Protein AF-T2S954-F1 (afdb_monomer)

Secondary structure (DSSP, 8-state):
-HHHHHHGGG-HHHHHHHHHHHHHHHHHHHT-STT-HHHHHHHHHHHHHHHHHHHHGGGB--EE--S-TTSTT-SEEEESPPP-TTS--EEEE---SS--STTSPEEHHHHHHHHHHHHHHHIIIIITS-PPPPTT----EEEEEE-EEETT--EEEEEE-SHHHHHHHHHHHHHHHHHH-PBBGGGGB-SSTTSBSSTT---TTSBHHHHTHHHHHHHHHHHHHHHHHHHHHHHHHHT---S-S--SSPPP-TTTS-TTHHHHHHHHTT--

InterPro domains:
  IPR040838 SabA, N-terminal extracellular adhesion domain [PF18304] (5-148)

Organism: NCBI:txid1352357

Structure (mmCIF, N/CA/C/O backbone):
data_AF-T2S954-F1
#
_entry.id   AF-T2S954-F1
#
loop_
_atom_site.group_PDB
_atom_site.id
_atom_site.type_symbol
_atom_site.label_atom_id
_atom_site.label_alt_id
_atom_site.label_comp_id
_atom_site.label_asym_id
_atom_site.label_entity_id
_atom_site.label_seq_id
_atom_site.pdbx_PDB_ins_code
_atom_site.Cartn_x
_atom_site.Cartn_y
_atom_site.Cartn_z
_atom_site.occupancy
_atom_site.B_iso_or_equiv
_atom_site.auth_seq_id
_atom_site.auth_comp_id
_atom_site.auth_asym_id
_atom_site.auth_atom_id
_atom_site.pdbx_PDB_model_num
ATOM 1 N N . MET A 1 1 ? -35.589 23.119 21.998 1.00 42.56 1 MET A N 1
ATOM 2 C CA . MET A 1 1 ? -34.369 22.373 21.612 1.00 42.56 1 MET A CA 1
ATOM 3 C C . MET A 1 1 ? -33.363 22.250 22.758 1.00 42.56 1 MET A C 1
ATOM 5 O O . MET A 1 1 ? -32.891 21.150 22.983 1.00 42.56 1 MET A O 1
ATOM 9 N N . VAL A 1 2 ? -33.068 23.310 23.526 1.00 39.50 2 VAL A N 1
ATOM 10 C CA . VAL A 1 2 ? -32.132 23.229 24.677 1.00 39.50 2 VAL A CA 1
ATOM 11 C C . VAL A 1 2 ? -32.749 22.541 25.910 1.00 39.50 2 VAL A C 1
ATOM 13 O O . VAL A 1 2 ? -32.075 21.794 26.607 1.00 39.50 2 VAL A O 1
ATOM 16 N N . THR A 1 3 ? -34.054 22.699 26.142 1.00 39.09 3 THR A N 1
ATOM 17 C CA . THR A 1 3 ? -34.772 22.088 27.278 1.00 39.09 3 THR A CA 1
ATOM 18 C C . THR A 1 3 ? -34.891 20.561 27.199 1.00 39.09 3 THR A C 1
ATOM 20 O O . THR A 1 3 ? -34.823 19.901 28.229 1.00 39.09 3 THR A O 1
ATOM 23 N N . SER A 1 4 ? -34.977 19.972 25.999 1.00 43.47 4 SER A N 1
ATOM 24 C CA . SER A 1 4 ? -34.947 18.509 25.815 1.00 43.47 4 SER A CA 1
ATOM 25 C C . SER A 1 4 ? -33.559 17.905 26.077 1.00 43.47 4 SER A C 1
ATOM 27 O O . SER A 1 4 ? -33.448 16.751 26.478 1.00 43.47 4 SER A O 1
ATOM 29 N N . LEU A 1 5 ? -32.488 18.689 25.909 1.00 48.75 5 LEU A N 1
ATOM 30 C CA . LEU A 1 5 ? -31.114 18.286 26.234 1.00 48.75 5 LEU A CA 1
ATOM 31 C C . LEU A 1 5 ? -30.778 18.435 27.728 1.00 48.75 5 LEU A C 1
ATOM 33 O O . LEU A 1 5 ? -29.749 17.924 28.146 1.00 48.75 5 LEU A O 1
ATOM 37 N N . GLN A 1 6 ? -31.616 19.096 28.537 1.00 46.66 6 GLN A N 1
ATOM 38 C CA . GLN A 1 6 ? -31.420 19.229 29.992 1.00 46.66 6 GLN A CA 1
ATOM 39 C C . GLN A 1 6 ? -32.103 18.126 30.810 1.00 46.66 6 GLN A C 1
ATOM 41 O O . GLN A 1 6 ? -31.651 17.825 31.910 1.00 46.66 6 GLN A O 1
ATOM 46 N N . THR A 1 7 ? -33.162 17.499 30.292 1.00 47.50 7 THR A N 1
ATOM 47 C CA . THR A 1 7 ? -33.863 16.397 30.977 1.00 47.50 7 THR A CA 1
ATOM 48 C C . THR A 1 7 ? -33.194 15.039 30.754 1.00 47.50 7 THR A C 1
ATOM 50 O O . THR A 1 7 ? -33.199 14.191 31.637 1.00 47.50 7 THR A O 1
ATOM 53 N N . THR A 1 8 ? -32.570 14.845 29.590 1.00 54.75 8 THR A N 1
ATOM 54 C CA . THR A 1 8 ? -31.901 13.593 29.180 1.00 54.75 8 THR A CA 1
ATOM 55 C C . THR A 1 8 ? -30.634 13.244 29.992 1.00 54.75 8 THR A C 1
ATOM 57 O O . THR A 1 8 ? -30.443 12.073 30.306 1.00 54.75 8 THR A O 1
ATOM 60 N N . PRO A 1 9 ? -29.782 14.206 30.407 1.00 59.28 9 PRO A N 1
ATOM 61 C CA . PRO A 1 9 ? -28.596 13.938 31.223 1.00 59.28 9 PRO A CA 1
ATOM 62 C C . PRO A 1 9 ? -28.898 13.526 32.664 1.00 59.28 9 PRO A C 1
ATOM 64 O O . PRO A 1 9 ? -27.961 13.189 33.370 1.00 59.28 9 PRO A O 1
ATOM 67 N N . ALA A 1 10 ? -30.153 13.590 33.125 1.00 67.62 10 ALA A N 1
ATOM 68 C CA . ALA A 1 10 ? -30.557 13.174 34.470 1.00 67.62 10 ALA A CA 1
ATOM 69 C C . ALA A 1 10 ? -31.317 11.833 34.486 1.00 67.62 10 ALA A C 1
ATOM 71 O O . ALA A 1 10 ? -31.617 11.327 35.565 1.00 67.62 10 ALA A O 1
ATOM 72 N N . ASP A 1 11 ? -31.621 11.259 33.314 1.00 81.69 11 ASP A N 1
ATOM 73 C CA . ASP A 1 11 ? -32.307 9.973 33.184 1.00 81.69 11 ASP A CA 1
ATOM 74 C C . ASP A 1 11 ? -31.290 8.836 32.951 1.00 81.69 11 ASP A C 1
ATOM 76 O O . ASP A 1 11 ? -30.779 8.677 31.835 1.00 81.69 11 ASP A O 1
ATOM 80 N N . PRO A 1 12 ? -30.996 8.002 33.967 1.00 82.00 12 PRO A N 1
ATOM 81 C CA . PRO A 1 12 ? -30.046 6.904 33.822 1.00 82.00 12 PRO A CA 1
ATOM 82 C C . PRO A 1 12 ? -30.479 5.871 32.770 1.00 82.00 12 PRO A C 1
ATOM 84 O O . PRO A 1 12 ? -29.613 5.226 32.176 1.00 82.00 12 PRO A O 1
ATOM 87 N N . VAL A 1 13 ? -31.780 5.724 32.481 1.00 84.06 13 VAL A N 1
ATOM 88 C CA . VAL A 1 13 ? -32.275 4.819 31.430 1.00 84.06 13 VAL A CA 1
ATOM 89 C C . VAL A 1 13 ? -31.872 5.342 30.054 1.00 84.06 13 VAL A C 1
ATOM 91 O O . VAL A 1 13 ? -31.287 4.599 29.263 1.00 84.06 13 VAL A O 1
ATOM 94 N N . ALA A 1 14 ? -32.104 6.627 29.779 1.00 84.62 14 ALA A N 1
ATOM 95 C CA . ALA A 1 14 ? -31.687 7.259 28.528 1.00 84.62 14 ALA A CA 1
ATOM 96 C C . ALA A 1 14 ? -30.163 7.193 28.323 1.00 84.62 14 ALA A C 1
ATOM 98 O O . ALA A 1 14 ? -29.693 6.906 27.214 1.00 84.62 14 ALA A O 1
ATOM 99 N N . ILE A 1 15 ? -29.376 7.392 29.387 1.00 85.19 15 ILE A N 1
ATOM 100 C CA . ILE A 1 15 ? -27.914 7.306 29.301 1.00 85.19 15 ILE A CA 1
ATOM 101 C C . ILE A 1 15 ? -27.464 5.856 29.043 1.00 85.19 15 ILE A C 1
ATOM 103 O O . ILE A 1 15 ? -26.636 5.626 28.158 1.00 85.19 15 ILE A O 1
ATOM 107 N N . ASN A 1 16 ? -28.031 4.864 29.741 1.00 86.31 16 ASN A N 1
ATOM 108 C CA . ASN A 1 16 ? -27.727 3.445 29.508 1.00 86.31 16 ASN A CA 1
ATOM 109 C C . ASN A 1 16 ? -28.099 3.003 28.077 1.00 86.31 16 ASN A C 1
ATOM 111 O O . ASN A 1 16 ? -27.319 2.296 27.432 1.00 86.31 16 ASN A O 1
ATOM 115 N N . ASN A 1 17 ? -29.239 3.458 27.547 1.00 86.31 17 ASN A N 1
ATOM 116 C CA . ASN A 1 17 ? -29.645 3.194 26.162 1.00 86.31 17 ASN A CA 1
ATOM 117 C C . ASN A 1 17 ? -28.645 3.789 25.163 1.00 86.31 17 ASN A C 1
ATOM 119 O O . ASN A 1 17 ? -28.214 3.113 24.231 1.00 86.31 17 ASN A O 1
ATOM 123 N N . THR A 1 18 ? -28.208 5.030 25.388 1.00 86.88 18 THR A N 1
ATOM 124 C CA . THR A 1 18 ? -27.222 5.691 24.520 1.00 86.88 18 THR A CA 1
ATOM 125 C C . THR A 1 18 ? -25.877 4.961 24.542 1.00 86.88 18 THR A C 1
ATOM 127 O O . THR A 1 18 ? -25.294 4.708 23.492 1.00 86.88 18 THR A O 1
ATOM 130 N N . ARG A 1 19 ? -25.402 4.543 25.721 1.00 87.44 19 ARG A N 1
ATOM 131 C CA . ARG A 1 19 ? -24.173 3.744 25.864 1.00 87.44 19 ARG A CA 1
ATOM 132 C C . ARG A 1 19 ? -24.271 2.384 25.173 1.00 87.44 19 ARG A C 1
ATOM 134 O O . ARG A 1 19 ? -23.308 1.950 24.547 1.00 87.44 19 ARG A O 1
ATOM 141 N N . THR A 1 20 ? -25.435 1.741 25.245 1.00 88.31 20 THR A N 1
ATOM 142 C CA . THR A 1 20 ? -25.712 0.482 24.534 1.00 88.31 20 THR A CA 1
ATOM 143 C C . THR A 1 20 ? -25.630 0.678 23.021 1.00 88.31 20 THR A C 1
ATOM 145 O O . THR A 1 20 ? -24.965 -0.102 22.342 1.00 88.31 20 THR A O 1
ATOM 148 N N . ASN A 1 21 ? -26.224 1.757 22.503 1.00 86.75 21 ASN A N 1
ATOM 149 C CA . ASN A 1 21 ? -26.149 2.099 21.082 1.00 86.75 21 ASN A CA 1
ATOM 150 C C . ASN A 1 21 ? -24.708 2.384 20.638 1.00 86.75 21 ASN A C 1
ATOM 152 O O . ASN A 1 21 ? -24.281 1.867 19.609 1.00 86.75 21 ASN A O 1
ATOM 156 N N . LEU A 1 22 ? -23.936 3.140 21.428 1.00 86.75 22 LEU A N 1
ATOM 157 C CA . LEU A 1 22 ? -22.523 3.414 21.135 1.00 86.75 22 LEU A CA 1
ATOM 158 C C . LEU A 1 22 ? -21.692 2.125 21.068 1.00 86.75 22 LEU A C 1
ATOM 160 O O . LEU A 1 22 ? -20.921 1.950 20.130 1.00 86.75 22 LEU A O 1
ATOM 164 N N . ASN A 1 23 ? -21.888 1.185 21.998 1.00 85.25 23 ASN A N 1
ATOM 165 C CA . ASN A 1 23 ? -21.205 -0.113 21.951 1.00 85.25 23 ASN A CA 1
ATOM 166 C C . ASN A 1 23 ? -21.594 -0.953 20.730 1.00 85.25 23 ASN A C 1
ATOM 168 O O . ASN A 1 23 ? -20.734 -1.597 20.132 1.00 85.25 23 ASN A O 1
ATOM 172 N N . ALA A 1 24 ? -22.879 -0.975 20.366 1.00 86.00 24 ALA A N 1
ATOM 173 C CA . ALA A 1 24 ? -23.342 -1.718 19.198 1.00 86.00 24 ALA A CA 1
ATOM 174 C C . ALA A 1 24 ? -22.727 -1.153 17.908 1.00 86.00 24 ALA A C 1
ATOM 176 O O . ALA A 1 24 ? -22.211 -1.909 17.084 1.00 86.00 24 ALA A O 1
ATOM 177 N N . SER A 1 25 ? -22.706 0.174 17.767 1.00 85.12 25 SER A N 1
ATOM 178 C CA . SER A 1 25 ? -22.065 0.849 16.637 1.00 85.12 25 SER A CA 1
ATOM 179 C C . SER A 1 25 ? -20.550 0.633 16.614 1.00 85.12 25 SER A C 1
ATOM 181 O O . SER A 1 25 ? -19.996 0.351 15.555 1.00 85.12 25 SER A O 1
ATOM 183 N N . ALA A 1 26 ? -19.884 0.692 17.772 1.00 86.44 26 ALA A N 1
ATOM 184 C CA . ALA A 1 26 ? -18.462 0.384 17.911 1.00 86.44 26 ALA A CA 1
ATOM 185 C C . ALA A 1 26 ? -18.136 -1.034 17.425 1.00 86.44 26 ALA A C 1
ATOM 187 O O . ALA A 1 26 ? -17.239 -1.212 16.606 1.00 86.44 26 ALA A O 1
ATOM 188 N N . LYS A 1 27 ? -18.908 -2.034 17.860 1.00 86.44 27 LYS A N 1
ATOM 189 C CA . LYS A 1 27 ? -18.752 -3.420 17.406 1.00 86.44 27 LYS A CA 1
ATOM 190 C C . LYS A 1 27 ? -18.931 -3.542 15.890 1.00 86.44 27 LYS A C 1
ATOM 192 O O . LYS A 1 27 ? -18.098 -4.148 15.226 1.00 86.44 27 LYS A O 1
ATOM 197 N N . ASN A 1 28 ? -19.972 -2.919 15.333 1.00 87.56 28 ASN A N 1
ATOM 198 C CA . ASN A 1 28 ? -20.218 -2.936 13.888 1.00 87.56 28 ASN A CA 1
ATOM 199 C C . ASN A 1 28 ? -19.090 -2.280 13.081 1.00 87.56 28 ASN A C 1
ATOM 201 O O . ASN A 1 28 ? -18.871 -2.655 11.936 1.00 87.56 28 ASN A O 1
ATOM 205 N N . LEU A 1 29 ? -18.375 -1.307 13.648 1.00 89.38 29 LEU A N 1
ATOM 206 C CA . LEU A 1 29 ? -17.218 -0.689 13.003 1.00 89.38 29 LEU A CA 1
ATOM 207 C C . LEU A 1 29 ? -15.947 -1.535 13.148 1.00 89.38 29 LEU A C 1
ATOM 209 O O . LEU A 1 29 ? -15.182 -1.657 12.192 1.00 89.38 29 LEU A O 1
ATOM 213 N N . LEU A 1 30 ? -15.705 -2.097 14.331 1.00 91.12 30 LEU A N 1
ATOM 214 C CA . LEU A 1 30 ? -14.409 -2.672 14.693 1.00 91.12 30 LEU A CA 1
ATOM 215 C C . LEU A 1 30 ? -14.299 -4.177 14.484 1.00 91.12 30 LEU A C 1
ATOM 217 O O . LEU A 1 30 ? -13.215 -4.653 14.151 1.00 91.12 30 LEU A O 1
ATOM 221 N N . ASP A 1 31 ? -15.396 -4.901 14.694 1.00 91.81 31 ASP A N 1
ATOM 222 C CA . ASP A 1 31 ? -15.426 -6.363 14.801 1.00 91.81 31 ASP A CA 1
ATOM 223 C C . ASP A 1 31 ? -16.163 -7.036 13.634 1.00 91.81 31 ASP A C 1
ATOM 225 O O . ASP A 1 31 ? -16.239 -8.262 13.572 1.00 91.81 31 ASP A O 1
ATOM 229 N N . GLU A 1 32 ? -16.686 -6.253 12.691 1.00 92.50 32 GLU A N 1
ATOM 230 C CA . GLU A 1 32 ? -17.344 -6.738 11.478 1.00 92.50 32 GLU A CA 1
ATOM 231 C C . GLU A 1 32 ? -16.484 -6.453 10.239 1.00 92.50 32 GLU A C 1
ATOM 233 O O . GLU A 1 32 ? -15.731 -5.480 10.188 1.00 92.50 32 GLU A O 1
ATOM 238 N N . LYS A 1 33 ? -16.619 -7.294 9.204 1.00 92.12 33 LYS A N 1
ATOM 239 C CA . LYS A 1 33 ? -15.967 -7.082 7.898 1.00 92.12 33 LYS A CA 1
ATOM 240 C C . LYS A 1 33 ? -16.931 -6.467 6.886 1.00 92.12 33 LYS A C 1
ATOM 242 O O . LYS A 1 33 ? -16.760 -5.332 6.451 1.00 92.12 33 LYS A O 1
ATOM 247 N N . THR A 1 34 ? -17.965 -7.220 6.512 1.00 90.81 34 THR A N 1
ATOM 248 C CA . THR A 1 34 ? -18.898 -6.864 5.429 1.00 90.81 34 THR A CA 1
ATOM 249 C C . THR A 1 34 ? -19.715 -5.618 5.753 1.00 90.81 34 THR A C 1
ATOM 251 O O . THR A 1 34 ? -19.875 -4.748 4.906 1.00 90.81 34 THR A O 1
ATOM 254 N N . ASN A 1 35 ? -20.195 -5.519 6.992 1.00 89.19 35 ASN A N 1
ATOM 255 C CA . ASN A 1 35 ? -21.089 -4.446 7.424 1.00 89.19 35 ASN A CA 1
ATOM 256 C C . ASN A 1 35 ? -20.355 -3.274 8.087 1.00 89.19 35 ASN A C 1
ATOM 258 O O . ASN A 1 35 ? -21.017 -2.342 8.533 1.00 89.19 35 ASN A O 1
ATOM 262 N N . SER A 1 36 ? -19.020 -3.315 8.165 1.00 92.50 36 SER A N 1
ATOM 263 C CA . SER A 1 36 ? -18.211 -2.217 8.697 1.00 92.50 36 SER A CA 1
ATOM 264 C C . SER A 1 36 ? -17.797 -1.275 7.564 1.00 92.50 36 SER A C 1
ATOM 266 O O . SER A 1 36 ? -16.952 -1.649 6.744 1.00 92.50 36 SER A O 1
ATOM 268 N N . PRO A 1 37 ? -18.308 -0.030 7.513 1.00 90.81 37 PRO A N 1
ATOM 269 C CA . PRO A 1 37 ? -17.847 0.955 6.538 1.00 90.81 37 PRO A CA 1
ATOM 270 C C . PRO A 1 37 ? -16.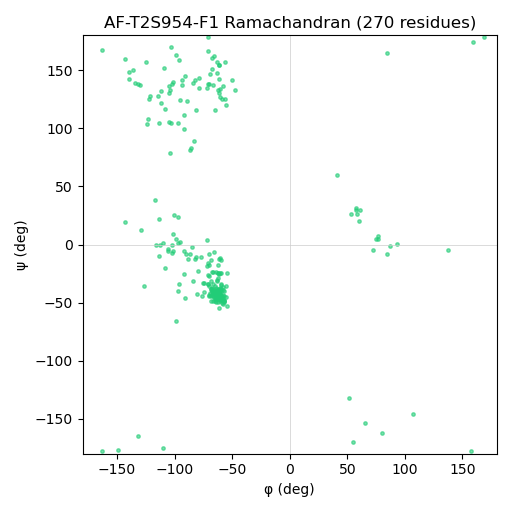348 1.246 6.666 1.00 90.81 37 PRO A C 1
ATOM 272 O O . PRO A 1 37 ? -15.670 1.434 5.659 1.00 90.81 37 PRO A O 1
ATOM 275 N N . ALA A 1 38 ? -15.812 1.227 7.892 1.00 91.88 38 ALA A N 1
ATOM 276 C CA . ALA A 1 38 ? -14.393 1.446 8.147 1.00 91.88 38 ALA A CA 1
ATOM 277 C C . ALA A 1 38 ? -13.535 0.309 7.568 1.00 91.88 38 ALA A C 1
ATOM 279 O O . ALA A 1 38 ? -12.543 0.570 6.888 1.00 91.88 38 ALA A O 1
ATOM 280 N N . TYR A 1 39 ? -13.946 -0.950 7.754 1.00 94.31 39 TYR A N 1
ATOM 281 C CA . TYR A 1 39 ? -13.258 -2.095 7.153 1.00 94.31 39 TYR A CA 1
ATOM 282 C C . TYR A 1 39 ? -13.298 -2.035 5.620 1.00 94.31 39 TYR A C 1
ATOM 284 O O . TYR A 1 39 ? -12.273 -2.232 4.965 1.00 94.31 39 TYR A O 1
ATOM 292 N N . GLN A 1 40 ? -14.457 -1.713 5.035 1.00 95.12 40 GLN A N 1
ATOM 293 C CA . GLN A 1 40 ? -14.597 -1.585 3.580 1.00 95.12 40 GLN A CA 1
ATOM 294 C C . GLN A 1 40 ? -13.744 -0.441 3.012 1.00 95.12 40 GLN A C 1
ATOM 296 O O . GLN A 1 40 ? -13.147 -0.601 1.949 1.00 95.12 40 GLN A O 1
ATOM 301 N N . ALA A 1 41 ? -13.617 0.682 3.727 1.00 95.62 41 ALA A N 1
ATOM 302 C CA . ALA A 1 41 ? -12.748 1.788 3.328 1.00 95.62 41 ALA A CA 1
ATOM 303 C C . ALA A 1 41 ? -11.265 1.379 3.298 1.00 95.62 41 ALA A C 1
ATOM 305 O O . ALA A 1 41 ? -10.568 1.674 2.325 1.00 95.62 41 ALA A O 1
ATOM 306 N N . VAL A 1 42 ? -10.798 0.640 4.315 1.00 97.25 42 VAL A N 1
ATOM 307 C CA . VAL A 1 42 ? -9.445 0.057 4.323 1.00 97.25 42 VAL A CA 1
ATOM 308 C C . VAL A 1 42 ? -9.264 -0.864 3.120 1.00 97.25 42 VAL A C 1
ATOM 310 O O . VAL A 1 42 ? -8.312 -0.703 2.360 1.00 97.25 42 VAL A O 1
ATOM 313 N N . LEU A 1 43 ? -10.197 -1.793 2.904 1.00 96.31 43 LEU A N 1
ATOM 314 C CA . LEU A 1 43 ? -10.122 -2.760 1.811 1.00 96.31 43 LEU A CA 1
ATOM 315 C C . LEU A 1 43 ? -10.038 -2.076 0.442 1.00 96.31 43 LEU A C 1
ATOM 317 O O . LEU A 1 43 ? -9.224 -2.455 -0.401 1.00 96.31 43 LEU A O 1
ATOM 321 N N . LEU A 1 44 ? -10.853 -1.041 0.238 1.00 97.06 44 LEU A N 1
ATOM 322 C CA . LEU A 1 44 ? -10.880 -0.259 -0.988 1.00 97.06 44 LEU A CA 1
ATOM 323 C C . LEU A 1 44 ? -9.555 0.485 -1.216 1.00 97.06 44 LEU A C 1
ATOM 325 O O . LEU A 1 44 ? -9.029 0.444 -2.326 1.00 97.06 44 LEU A O 1
ATOM 329 N N . ALA A 1 45 ? -8.986 1.114 -0.183 1.00 98.44 45 ALA A N 1
ATOM 330 C CA . ALA A 1 45 ? -7.699 1.804 -0.283 1.00 98.44 45 ALA A CA 1
ATOM 331 C C . ALA A 1 45 ? -6.550 0.840 -0.632 1.00 98.44 45 ALA A C 1
ATOM 333 O O . ALA A 1 45 ? -5.741 1.131 -1.516 1.00 98.44 45 ALA A O 1
ATOM 334 N N . LEU A 1 46 ? -6.507 -0.333 0.010 1.00 98.12 46 LEU A N 1
ATOM 335 C CA . LEU A 1 46 ? -5.499 -1.362 -0.263 1.00 98.12 46 LEU A CA 1
ATOM 336 C C . LEU A 1 46 ? -5.621 -1.917 -1.689 1.00 98.12 46 LEU A C 1
ATOM 338 O O . LEU A 1 46 ? -4.618 -2.010 -2.400 1.00 98.12 46 LEU A O 1
ATOM 342 N N . ASN A 1 47 ? -6.844 -2.244 -2.121 1.00 96.62 47 ASN A N 1
ATOM 343 C CA . ASN A 1 47 ? -7.113 -2.735 -3.473 1.00 96.62 47 ASN A CA 1
ATOM 344 C C . ASN A 1 47 ? -6.778 -1.692 -4.538 1.00 96.62 47 ASN A C 1
ATOM 346 O O . ASN A 1 47 ? -6.198 -2.040 -5.560 1.00 96.62 47 ASN A O 1
ATOM 350 N N . ALA A 1 48 ? -7.098 -0.418 -4.306 1.00 98.38 48 ALA A N 1
ATOM 351 C CA . ALA A 1 48 ? -6.794 0.642 -5.259 1.00 98.38 48 ALA A CA 1
ATOM 352 C C . ALA A 1 48 ? -5.279 0.851 -5.408 1.00 98.38 48 ALA A C 1
ATOM 354 O O . ALA A 1 48 ? -4.782 0.971 -6.527 1.00 98.38 48 ALA A O 1
ATOM 355 N N . ALA A 1 49 ? -4.526 0.821 -4.302 1.00 98.56 49 ALA A N 1
ATOM 356 C CA . ALA A 1 49 ? -3.075 0.969 -4.345 1.00 98.56 49 ALA A CA 1
ATOM 357 C C . ALA A 1 49 ? -2.376 -0.209 -5.045 1.00 98.56 49 ALA A C 1
ATOM 359 O O . ALA A 1 49 ? -1.552 -0.006 -5.940 1.00 98.56 49 ALA A O 1
ATOM 360 N N . ALA A 1 50 ? -2.728 -1.444 -4.671 1.00 97.12 50 ALA A N 1
ATOM 361 C CA . ALA A 1 50 ? -2.191 -2.641 -5.312 1.00 97.12 50 ALA A CA 1
ATOM 362 C C . ALA A 1 50 ? -2.634 -2.749 -6.781 1.00 97.12 50 ALA A C 1
ATOM 364 O O . ALA A 1 50 ? -1.823 -3.087 -7.642 1.00 97.12 50 ALA A O 1
ATOM 365 N N . GLY A 1 51 ? -3.894 -2.419 -7.064 1.00 97.50 51 GLY A N 1
ATOM 366 C CA . GLY A 1 51 ? -4.483 -2.444 -8.398 1.00 97.50 51 GLY A CA 1
ATOM 367 C C . GLY A 1 51 ? -3.831 -1.443 -9.345 1.00 97.50 51 GLY A C 1
ATOM 368 O O . GLY A 1 51 ? -3.510 -1.810 -10.472 1.00 97.50 51 GLY A O 1
ATOM 369 N N . LEU A 1 52 ? -3.543 -0.216 -8.888 1.00 98.44 52 LEU A N 1
ATOM 370 C CA . LEU A 1 52 ? -2.803 0.745 -9.708 1.00 98.44 52 LEU A CA 1
ATOM 371 C C . LEU A 1 52 ? -1.447 0.162 -10.111 1.00 98.44 52 LEU A C 1
ATOM 373 O O . LEU A 1 52 ? -1.147 0.123 -11.300 1.00 98.44 52 LEU A O 1
ATOM 377 N N . TRP A 1 53 ? -0.666 -0.352 -9.152 1.00 98.25 53 TRP A N 1
ATOM 378 C CA . TRP A 1 53 ? 0.631 -0.972 -9.440 1.00 98.25 53 TRP A CA 1
ATOM 379 C C . TRP A 1 53 ? 0.517 -2.138 -10.431 1.00 98.25 53 TRP A C 1
ATOM 381 O O . TRP A 1 53 ? 1.292 -2.220 -11.384 1.00 98.25 53 TRP A O 1
ATOM 391 N N . GLN A 1 54 ? -0.477 -3.011 -10.258 1.00 96.69 54 GLN A N 1
ATOM 392 C CA . GLN A 1 54 ? -0.723 -4.127 -11.173 1.00 96.69 54 GLN A CA 1
ATOM 393 C C . GLN A 1 54 ? -1.017 -3.662 -12.602 1.00 96.69 54 GLN A C 1
ATOM 395 O O . GLN A 1 54 ? -0.463 -4.207 -13.551 1.00 96.69 54 GLN A O 1
ATOM 400 N N . VAL A 1 55 ? -1.849 -2.631 -12.756 1.00 96.06 55 VAL A N 1
ATOM 401 C CA . VAL A 1 55 ? -2.303 -2.141 -14.063 1.00 96.06 55 VAL A CA 1
ATOM 402 C C . VAL A 1 55 ? -1.193 -1.439 -14.847 1.00 96.06 55 VAL A C 1
ATOM 404 O O . VAL A 1 55 ? -1.180 -1.522 -16.076 1.00 96.06 55 VAL A O 1
ATOM 407 N N . MET A 1 56 ? -0.273 -0.740 -14.174 1.00 95.12 56 MET A N 1
ATOM 408 C CA . MET A 1 56 ? 0.704 0.123 -14.853 1.00 95.12 56 MET A CA 1
ATOM 409 C C . MET A 1 56 ? 2.148 -0.386 -14.852 1.00 95.12 56 MET A C 1
ATOM 411 O O . MET A 1 56 ? 2.931 0.045 -15.700 1.00 95.12 56 MET A O 1
ATOM 415 N N . SER A 1 57 ? 2.519 -1.292 -13.940 1.00 96.62 57 SER A N 1
ATOM 416 C CA . SER A 1 57 ? 3.927 -1.678 -13.734 1.00 96.62 57 SER A CA 1
ATOM 417 C C . SER A 1 57 ? 4.584 -2.278 -14.976 1.00 96.62 57 SER A C 1
ATOM 419 O O . SER A 1 57 ? 5.737 -1.956 -15.259 1.00 96.62 57 SER A O 1
ATOM 421 N N . TYR A 1 58 ? 3.851 -3.071 -15.764 1.00 95.06 58 TYR A N 1
ATOM 422 C CA . TYR A 1 58 ? 4.357 -3.659 -17.012 1.00 95.06 58 TYR A CA 1
ATOM 423 C C . TYR A 1 58 ? 4.746 -2.603 -18.065 1.00 95.06 58 TYR A C 1
ATOM 425 O O . TYR A 1 58 ? 5.556 -2.868 -18.953 1.00 95.06 58 TYR A O 1
ATOM 433 N N . ALA A 1 59 ? 4.152 -1.408 -17.987 1.00 95.81 59 ALA A N 1
ATOM 434 C CA . ALA A 1 59 ? 4.356 -0.332 -18.946 1.00 95.81 59 ALA A CA 1
ATOM 435 C C . ALA A 1 59 ? 5.485 0.626 -18.541 1.00 95.81 59 ALA A C 1
ATOM 437 O O . ALA A 1 59 ? 5.833 1.512 -19.323 1.00 95.81 59 ALA A O 1
ATOM 438 N N . ILE A 1 60 ? 6.072 0.471 -17.351 1.00 96.75 60 ILE A N 1
ATOM 439 C CA . ILE A 1 60 ? 7.256 1.236 -16.952 1.00 96.75 60 ILE A CA 1
ATOM 440 C C . ILE A 1 60 ? 8.408 0.899 -17.908 1.00 96.75 60 ILE A C 1
ATOM 442 O O . ILE A 1 60 ? 8.674 -0.264 -18.201 1.00 96.75 60 ILE A O 1
ATOM 446 N N . SER A 1 61 ? 9.097 1.933 -18.393 1.00 91.81 61 SER A N 1
ATOM 447 C CA . SER A 1 61 ? 10.149 1.838 -19.422 1.00 91.81 61 SER A CA 1
ATOM 448 C C . SER A 1 61 ? 11.293 0.870 -19.120 1.00 91.81 61 SER A C 1
ATOM 450 O O . SER A 1 61 ? 11.948 0.357 -20.025 1.00 91.81 61 SER A O 1
ATOM 452 N N . GLY A 1 62 ? 11.528 0.603 -17.844 1.00 94.88 62 GLY A N 1
ATOM 453 C CA . GLY A 1 62 ? 12.480 -0.378 -17.363 1.00 94.88 62 GLY A CA 1
ATOM 454 C C . GLY A 1 62 ? 12.866 -0.083 -15.925 1.00 94.88 62 GLY A C 1
ATOM 455 O O . GLY A 1 62 ? 12.491 0.950 -15.364 1.00 94.88 62 GLY A O 1
ATOM 456 N N . CYS A 1 63 ? 13.646 -0.985 -15.342 1.00 97.75 63 CYS A N 1
ATOM 457 C CA . CYS A 1 63 ? 14.242 -0.794 -14.030 1.00 97.75 63 CYS A CA 1
ATOM 458 C C . CYS A 1 63 ? 15.708 -1.228 -14.020 1.00 97.75 63 CYS A C 1
ATOM 460 O O . CYS A 1 63 ? 16.123 -2.111 -14.781 1.00 97.75 63 CYS A O 1
ATOM 462 N N . GLY A 1 64 ? 16.518 -0.601 -13.173 1.00 97.56 64 GLY A N 1
ATOM 463 C CA . GLY A 1 64 ? 17.926 -0.959 -13.076 1.00 97.56 64 GLY A CA 1
ATOM 464 C C . GLY A 1 64 ? 18.780 0.014 -12.274 1.00 97.56 64 GLY A C 1
ATOM 465 O O . GLY A 1 64 ? 18.291 1.036 -11.786 1.00 97.56 64 GLY A O 1
ATOM 466 N N . PRO A 1 65 ? 20.077 -0.307 -12.137 1.00 97.31 65 PRO A N 1
ATOM 467 C CA . PRO A 1 65 ? 21.003 0.514 -11.375 1.00 97.31 65 PRO A CA 1
ATOM 468 C C . PRO A 1 65 ? 21.569 1.719 -12.145 1.00 97.31 65 PRO A C 1
ATOM 470 O O . PRO A 1 65 ? 22.183 2.585 -11.524 1.00 97.31 65 PRO A O 1
ATOM 473 N N . GLY A 1 66 ? 21.393 1.788 -13.469 1.00 96.50 66 GLY A N 1
ATOM 474 C CA . GLY A 1 66 ? 22.107 2.739 -14.326 1.00 96.50 66 GLY A CA 1
ATOM 475 C C . GLY A 1 66 ? 23.526 2.275 -14.659 1.00 96.50 66 GLY A C 1
ATOM 476 O O . GLY A 1 66 ? 23.855 1.093 -14.515 1.00 96.50 66 GLY A O 1
ATOM 477 N N . ASN A 1 67 ? 24.388 3.190 -15.110 1.00 96.19 67 ASN A N 1
ATOM 478 C CA . ASN A 1 67 ? 25.713 2.835 -15.634 1.00 96.19 67 ASN A CA 1
ATOM 479 C C . ASN A 1 67 ? 26.622 2.194 -14.568 1.00 96.19 67 ASN A C 1
ATOM 481 O O . ASN A 1 67 ? 27.542 1.441 -14.896 1.00 96.19 67 ASN A O 1
ATOM 485 N N . ASN A 1 68 ? 26.367 2.463 -13.282 1.00 93.94 68 ASN A N 1
ATOM 486 C CA . ASN A 1 68 ? 27.091 1.856 -12.171 1.00 93.94 68 ASN A CA 1
ATOM 487 C C . ASN A 1 68 ? 26.269 0.744 -11.499 1.00 93.94 68 ASN A C 1
ATOM 489 O O . ASN A 1 68 ? 25.391 1.013 -10.683 1.00 93.94 68 ASN A O 1
ATOM 493 N N . LYS A 1 69 ? 26.640 -0.514 -11.771 1.00 91.75 69 LYS A N 1
ATOM 494 C CA . LYS A 1 69 ? 25.990 -1.728 -11.238 1.00 91.75 69 LYS A CA 1
ATOM 495 C C . LYS A 1 69 ? 25.984 -1.864 -9.707 1.00 91.75 69 LYS A C 1
ATOM 497 O O . LYS A 1 69 ? 25.281 -2.736 -9.208 1.00 91.75 69 LYS A O 1
ATOM 502 N N . ASP A 1 70 ? 26.771 -1.067 -8.986 1.00 90.50 70 ASP A N 1
ATOM 503 C CA . ASP A 1 70 ? 26.874 -1.121 -7.522 1.00 90.50 70 ASP A CA 1
ATOM 504 C C . ASP A 1 70 ? 26.086 0.018 -6.839 1.00 90.50 70 ASP A C 1
ATOM 506 O O . ASP A 1 70 ? 26.044 0.101 -5.613 1.00 90.50 70 ASP A O 1
ATOM 510 N N . LYS A 1 71 ? 25.428 0.892 -7.616 1.00 94.06 71 LYS A N 1
ATOM 511 C CA . LYS A 1 71 ? 24.535 1.951 -7.119 1.00 94.06 71 LYS A CA 1
ATOM 512 C C . LYS A 1 71 ? 23.062 1.587 -7.307 1.00 94.06 71 LYS A C 1
ATOM 514 O O . LYS A 1 71 ? 22.731 0.616 -7.979 1.00 94.06 71 LYS A O 1
ATOM 519 N N . ASN A 1 72 ? 22.170 2.382 -6.711 1.00 96.25 72 ASN A N 1
ATOM 520 C CA . ASN A 1 72 ? 20.726 2.355 -6.986 1.00 96.25 72 ASN A CA 1
ATOM 521 C C . ASN A 1 72 ? 20.055 0.986 -6.752 1.00 96.25 72 ASN A C 1
ATOM 523 O O . ASN A 1 72 ? 19.081 0.644 -7.414 1.00 96.25 72 ASN A O 1
ATOM 527 N N . GLY A 1 73 ? 20.585 0.196 -5.811 1.00 94.62 73 GLY A N 1
ATOM 528 C CA . GLY A 1 73 ? 20.119 -1.162 -5.509 1.00 94.62 73 GLY A CA 1
ATOM 529 C C . GLY A 1 73 ? 20.765 -2.262 -6.358 1.00 94.62 73 GLY A C 1
ATOM 530 O O . GLY A 1 73 ? 20.482 -3.436 -6.141 1.00 94.62 73 GLY A O 1
ATOM 531 N N . GLY A 1 74 ? 21.648 -1.923 -7.294 1.00 95.38 74 GLY A N 1
ATOM 532 C CA . GLY A 1 74 ? 22.353 -2.883 -8.135 1.00 95.38 74 GLY A CA 1
ATOM 533 C C . GLY A 1 74 ? 21.437 -3.667 -9.072 1.00 95.38 74 GLY A C 1
ATOM 534 O O . GLY A 1 74 ? 20.375 -3.187 -9.468 1.00 95.38 74 GLY A O 1
ATOM 535 N N . VAL A 1 75 ? 21.862 -4.871 -9.455 1.00 95.31 75 VAL A N 1
ATOM 536 C CA . VAL A 1 75 ? 21.050 -5.778 -10.276 1.00 95.31 75 VAL A CA 1
ATOM 537 C C . VAL A 1 75 ? 20.314 -6.760 -9.372 1.00 95.31 75 VAL A C 1
ATOM 539 O O . VAL A 1 75 ? 20.938 -7.464 -8.575 1.00 95.31 75 VAL A O 1
ATOM 542 N N . GLN A 1 76 ? 18.989 -6.804 -9.501 1.00 95.44 76 GLN A N 1
ATOM 543 C CA . GLN A 1 76 ? 18.125 -7.715 -8.750 1.00 95.44 76 GLN A CA 1
ATOM 544 C C . GLN A 1 76 ? 17.016 -8.263 -9.645 1.00 95.44 76 GLN A C 1
ATOM 546 O O . GLN A 1 76 ? 16.542 -7.580 -10.552 1.00 95.44 76 GLN A O 1
ATOM 551 N N . THR A 1 77 ? 16.602 -9.487 -9.355 1.00 96.06 77 THR A N 1
ATOM 552 C CA . THR A 1 77 ? 15.432 -10.144 -9.925 1.00 96.06 77 THR A CA 1
ATOM 553 C C . THR A 1 77 ? 14.392 -10.312 -8.831 1.00 96.06 77 THR A C 1
ATOM 555 O O . THR A 1 77 ? 14.720 -10.787 -7.743 1.00 96.06 77 THR A O 1
ATOM 558 N N . PHE A 1 78 ? 13.157 -9.935 -9.133 1.00 95.62 78 PHE A N 1
ATOM 559 C CA . PHE A 1 78 ? 12.015 -9.995 -8.231 1.00 95.62 78 PHE A CA 1
ATOM 560 C C . PHE A 1 78 ? 11.012 -11.012 -8.766 1.00 95.62 78 PHE A C 1
ATOM 562 O O . PHE A 1 78 ? 10.617 -10.917 -9.929 1.00 95.62 78 PHE A O 1
ATOM 569 N N . ASP A 1 79 ? 10.595 -11.951 -7.920 1.00 93.81 79 ASP A N 1
ATOM 570 C CA . ASP A 1 79 ? 9.554 -12.928 -8.240 1.00 93.81 79 ASP A CA 1
ATOM 571 C C . ASP A 1 79 ? 8.192 -12.513 -7.673 1.00 93.81 79 ASP A C 1
ATOM 573 O O . ASP A 1 79 ? 8.092 -11.713 -6.740 1.00 93.81 79 ASP A O 1
ATOM 577 N N . ASN A 1 80 ? 7.131 -13.128 -8.200 1.00 92.69 80 ASN A N 1
ATOM 578 C CA . ASN A 1 80 ? 5.733 -12.873 -7.841 1.00 92.69 80 ASN A CA 1
ATOM 579 C C . ASN A 1 80 ? 5.323 -11.398 -8.034 1.00 92.69 80 ASN A C 1
ATOM 581 O O . ASN A 1 80 ? 4.494 -10.876 -7.283 1.00 92.69 80 ASN A O 1
ATOM 585 N N . THR A 1 81 ? 5.917 -10.712 -9.011 1.00 94.38 81 THR A N 1
ATOM 586 C CA . THR A 1 81 ? 5.512 -9.362 -9.424 1.00 94.38 81 THR A CA 1
ATOM 587 C C . THR A 1 81 ? 4.167 -9.405 -10.153 1.00 94.38 81 THR A C 1
ATOM 589 O O . THR A 1 81 ? 3.721 -10.493 -10.533 1.00 94.38 81 THR A O 1
ATOM 592 N N . PRO A 1 82 ? 3.491 -8.260 -10.381 1.00 93.94 82 PRO A N 1
ATOM 593 C CA . PRO A 1 82 ? 2.348 -8.242 -11.286 1.00 93.94 82 PRO A CA 1
ATOM 594 C C . PRO A 1 82 ? 2.685 -8.892 -12.629 1.00 93.94 82 PRO A C 1
ATOM 596 O O . PRO A 1 82 ? 3.800 -8.724 -13.132 1.00 93.94 82 PRO A O 1
ATOM 599 N N . SER A 1 83 ? 1.725 -9.629 -13.187 1.00 89.25 83 SER A N 1
ATOM 600 C CA . SER A 1 83 ? 1.891 -10.252 -14.495 1.00 89.25 83 SER A CA 1
ATOM 601 C C . SER A 1 83 ? 2.116 -9.187 -15.561 1.00 89.25 83 SER A C 1
ATOM 603 O O . SER A 1 83 ? 1.353 -8.224 -15.657 1.00 89.25 83 SER A 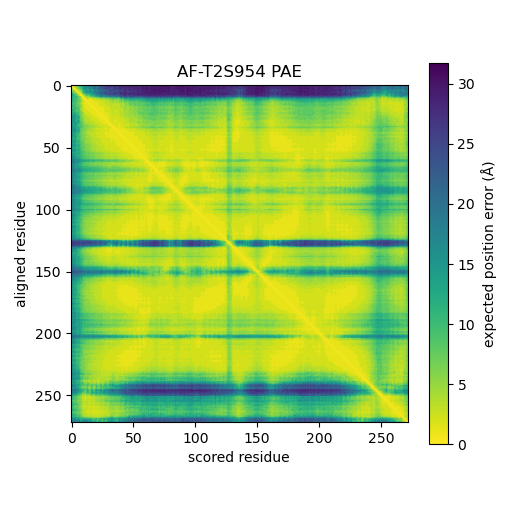O 1
ATOM 605 N N . ASN A 1 84 ? 3.147 -9.370 -16.379 1.00 87.81 84 ASN A N 1
ATOM 606 C CA . ASN A 1 84 ? 3.312 -8.572 -17.585 1.00 87.81 84 ASN A CA 1
ATOM 607 C C . ASN A 1 84 ? 2.254 -8.968 -18.643 1.00 87.81 84 ASN A C 1
ATOM 609 O O . ASN A 1 84 ? 1.459 -9.891 -18.452 1.00 87.81 84 ASN A O 1
ATOM 613 N N . GLN A 1 85 ? 2.263 -8.299 -19.794 1.00 84.25 85 GLN A N 1
ATOM 614 C CA . GLN A 1 85 ? 1.340 -8.564 -20.904 1.00 84.25 85 GLN A CA 1
ATOM 615 C C . GLN A 1 85 ? 1.433 -9.990 -21.496 1.00 84.25 85 GLN A C 1
ATOM 617 O O . GLN A 1 85 ? 0.564 -10.381 -22.271 1.00 84.25 85 GLN A O 1
ATOM 622 N N . TRP A 1 86 ? 2.467 -10.759 -21.140 1.00 87.75 86 TRP A N 1
ATOM 623 C CA . TRP A 1 86 ? 2.708 -12.141 -21.570 1.00 87.75 86 TRP A CA 1
ATOM 624 C C . TRP A 1 86 ? 2.423 -13.176 -20.472 1.00 87.75 86 TRP A C 1
ATOM 626 O O . TRP A 1 86 ? 2.485 -14.374 -20.733 1.00 87.75 86 TRP A O 1
ATOM 636 N N . GLY A 1 87 ? 2.079 -12.726 -19.261 1.00 88.44 87 GLY A N 1
ATOM 637 C CA . GLY A 1 87 ? 1.799 -13.583 -18.111 1.00 88.44 87 GLY A CA 1
ATOM 638 C C . GLY A 1 87 ? 2.997 -13.862 -17.198 1.00 88.44 87 GLY A C 1
ATOM 639 O O . GLY A 1 87 ? 2.814 -14.547 -16.193 1.00 88.44 87 GLY A O 1
ATOM 640 N N . ASP A 1 88 ? 4.190 -13.321 -17.478 1.00 91.75 88 ASP A N 1
ATOM 641 C CA . ASP A 1 88 ? 5.357 -13.518 -16.608 1.00 91.75 88 ASP A CA 1
ATOM 642 C C . ASP A 1 88 ? 5.198 -12.743 -15.299 1.00 91.75 88 ASP A C 1
ATOM 644 O O . ASP A 1 88 ? 4.813 -11.573 -15.297 1.00 91.75 88 ASP A O 1
ATOM 648 N N . THR A 1 89 ? 5.565 -13.375 -14.186 1.00 94.31 89 THR A N 1
ATOM 649 C CA . THR A 1 89 ? 5.512 -12.799 -12.830 1.00 94.31 89 THR A CA 1
ATOM 650 C C . THR A 1 89 ? 6.900 -12.598 -12.223 1.00 94.31 89 THR A C 1
ATOM 652 O O . THR A 1 89 ? 7.049 -12.577 -11.001 1.00 94.31 89 THR A O 1
ATOM 655 N N . THR A 1 90 ? 7.923 -12.516 -13.070 1.00 94.75 90 THR A N 1
ATOM 656 C CA . THR A 1 90 ? 9.311 -12.289 -12.667 1.00 94.75 90 THR A CA 1
ATOM 657 C C . THR A 1 90 ? 9.886 -11.157 -13.504 1.00 94.75 90 THR A C 1
ATOM 659 O O . THR A 1 90 ? 9.692 -11.105 -14.718 1.00 94.75 90 THR A O 1
ATOM 662 N N . ILE A 1 91 ? 10.628 -10.258 -12.863 1.00 95.19 91 ILE A N 1
ATOM 663 C CA . ILE A 1 91 ? 11.298 -9.140 -13.530 1.00 95.19 91 ILE A CA 1
ATOM 664 C C . ILE A 1 91 ? 12.731 -9.007 -13.035 1.00 95.19 91 ILE A C 1
ATOM 666 O O . ILE A 1 91 ? 13.004 -9.100 -11.840 1.00 95.19 91 ILE A O 1
ATOM 670 N N . THR A 1 92 ? 13.654 -8.737 -13.953 1.00 95.94 92 THR A N 1
ATOM 671 C CA . THR A 1 92 ? 15.043 -8.426 -13.620 1.00 95.94 92 THR A CA 1
ATOM 672 C C . THR A 1 92 ? 15.319 -6.950 -13.873 1.00 95.94 92 THR A C 1
ATOM 674 O O . THR A 1 92 ? 15.305 -6.489 -15.012 1.00 95.94 92 THR A O 1
ATOM 677 N N . CYS A 1 93 ? 15.647 -6.217 -12.812 1.00 96.88 93 CYS A N 1
ATOM 678 C CA . CYS A 1 93 ? 16.113 -4.841 -12.892 1.00 96.88 93 CYS A CA 1
ATOM 679 C C . CYS A 1 93 ? 17.612 -4.809 -13.180 1.00 96.88 93 CYS A C 1
ATOM 681 O O . CYS A 1 93 ? 18.448 -4.821 -12.275 1.00 96.88 93 CYS A O 1
ATOM 683 N N . ASN A 1 94 ? 17.960 -4.804 -14.465 1.00 96.25 94 ASN A N 1
ATOM 684 C CA . ASN A 1 94 ? 19.338 -4.841 -14.955 1.00 96.25 94 ASN A CA 1
ATOM 685 C C . ASN A 1 94 ? 19.653 -3.755 -15.989 1.00 96.25 94 ASN A C 1
ATOM 687 O O . ASN A 1 94 ? 20.697 -3.848 -16.640 1.00 96.25 94 ASN A O 1
ATOM 691 N N . ASN A 1 95 ? 18.788 -2.750 -16.162 1.00 96.31 95 ASN A N 1
ATOM 692 C CA . ASN A 1 95 ? 19.058 -1.685 -17.116 1.00 96.31 95 ASN A CA 1
ATOM 693 C C . ASN A 1 95 ? 20.293 -0.884 -16.674 1.00 96.31 95 ASN A C 1
ATOM 695 O O . ASN A 1 95 ? 20.314 -0.270 -15.605 1.00 96.31 95 ASN A O 1
ATOM 699 N N . LYS A 1 96 ? 21.333 -0.949 -17.508 1.00 95.06 96 LYS A N 1
ATOM 700 C CA . LYS A 1 96 ? 22.639 -0.312 -17.289 1.00 95.06 96 LYS A CA 1
ATOM 701 C C . LYS A 1 96 ? 22.898 0.850 -18.242 1.00 95.06 96 LYS A C 1
ATOM 703 O O . LYS A 1 96 ? 23.986 1.402 -18.221 1.00 95.06 96 LYS A O 1
ATOM 708 N N . THR A 1 97 ? 21.941 1.164 -19.110 1.00 94.50 97 THR A N 1
ATOM 709 C CA . THR A 1 97 ? 22.111 2.152 -20.182 1.00 94.50 97 THR A CA 1
ATOM 710 C C . THR A 1 97 ? 21.553 3.507 -19.777 1.00 94.50 97 THR A C 1
ATOM 712 O O . THR A 1 97 ? 22.160 4.534 -20.068 1.00 94.50 97 THR A O 1
ATOM 715 N N . TYR A 1 98 ? 20.406 3.519 -19.099 1.00 96.06 98 TYR A N 1
ATOM 716 C CA . TYR A 1 98 ? 19.752 4.746 -18.657 1.00 96.06 98 TYR A CA 1
ATOM 717 C C . TYR A 1 98 ? 19.955 4.939 -17.160 1.00 96.06 98 TYR A C 1
ATOM 719 O O . TYR A 1 98 ? 19.821 3.992 -16.391 1.00 96.06 98 TYR A O 1
AT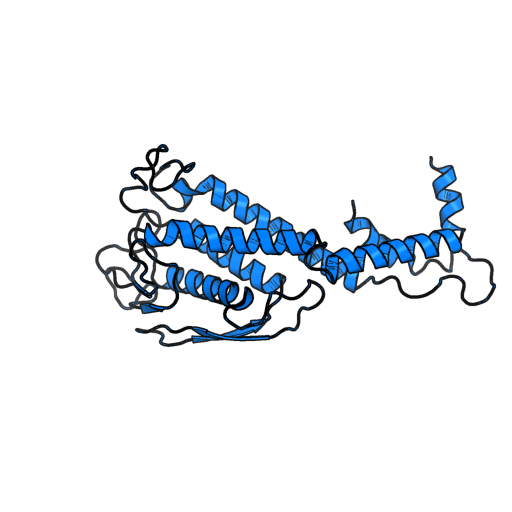OM 727 N N . GLU A 1 99 ? 20.270 6.161 -16.736 1.00 97.50 99 GLU A N 1
ATOM 728 C CA . GLU A 1 99 ? 20.311 6.487 -15.310 1.00 97.50 99 GLU A CA 1
ATOM 729 C C . GLU A 1 99 ? 18.886 6.544 -14.744 1.00 97.50 99 GLU A C 1
ATOM 731 O O . GLU A 1 99 ? 18.011 7.146 -15.379 1.00 97.50 99 GLU A O 1
ATOM 736 N N . PRO A 1 100 ? 18.622 5.932 -13.575 1.00 97.44 100 PRO A N 1
ATOM 737 C CA . PRO A 1 100 ? 17.308 5.991 -12.958 1.00 97.44 100 PRO A CA 1
ATOM 738 C C . PRO A 1 100 ? 16.982 7.391 -12.435 1.00 97.44 100 PRO A C 1
ATOM 740 O O . PRO A 1 100 ? 17.859 8.120 -11.968 1.00 97.44 100 PRO A O 1
ATOM 743 N N . GLY A 1 101 ? 15.702 7.754 -12.487 1.00 94.31 101 GLY A N 1
ATOM 744 C CA . GLY A 1 101 ? 15.210 9.049 -12.022 1.00 94.31 101 GLY A CA 1
ATOM 745 C C . GLY A 1 101 ? 13.878 9.441 -12.654 1.00 94.31 101 GLY A C 1
ATOM 746 O O . GLY A 1 101 ? 13.310 8.698 -13.457 1.00 94.31 101 GLY A O 1
ATOM 747 N N . GLN A 1 102 ? 13.393 10.635 -12.306 1.00 96.06 102 GLN A N 1
ATOM 748 C CA . GLN A 1 102 ? 12.145 11.158 -12.861 1.00 96.06 102 GLN A CA 1
ATOM 749 C C . GLN A 1 102 ? 12.217 11.228 -14.385 1.00 96.06 102 GLN A C 1
ATOM 751 O O . GLN A 1 102 ? 13.216 11.682 -14.943 1.00 96.06 102 GLN A O 1
ATOM 756 N N . PHE A 1 103 ? 11.143 10.798 -15.049 1.00 96.69 103 PHE A N 1
ATOM 757 C CA . PHE A 1 103 ? 11.059 10.720 -16.511 1.00 96.69 103 PHE A CA 1
ATOM 758 C C . PHE A 1 103 ? 12.107 9.789 -17.154 1.00 96.69 103 PHE A C 1
ATOM 760 O O . PHE A 1 103 ? 12.363 9.886 -18.351 1.00 96.69 103 PHE A O 1
ATOM 767 N N . SER A 1 104 ? 12.680 8.860 -16.384 1.00 97.75 104 SER A N 1
ATOM 768 C CA . SER A 1 104 ? 13.607 7.820 -16.845 1.00 97.75 104 SER A CA 1
ATOM 769 C C . SER A 1 104 ? 13.178 6.449 -16.299 1.00 97.75 104 SER A C 1
ATOM 771 O O . SER A 1 104 ? 12.043 6.272 -15.855 1.00 97.75 104 SER A O 1
ATOM 773 N N . ILE A 1 105 ? 14.057 5.451 -16.345 1.00 97.94 105 ILE A N 1
ATOM 774 C CA . ILE A 1 105 ? 13.822 4.152 -15.707 1.00 97.94 105 ILE A CA 1
ATOM 775 C C . ILE A 1 105 ? 13.656 4.306 -14.183 1.00 97.94 105 ILE A C 1
ATOM 777 O O . ILE A 1 105 ? 14.202 5.229 -13.574 1.00 97.94 105 ILE A O 1
ATOM 781 N N . ILE A 1 106 ? 12.942 3.375 -13.547 1.00 98.38 106 ILE A N 1
ATOM 782 C CA . ILE A 1 106 ? 12.875 3.311 -12.078 1.00 98.38 106 ILE A CA 1
ATOM 783 C C . ILE A 1 106 ? 14.149 2.664 -11.514 1.00 98.38 106 ILE A C 1
ATOM 785 O O . ILE A 1 106 ? 14.701 1.730 -12.104 1.00 98.38 106 ILE A O 1
ATOM 789 N N . SER A 1 107 ? 14.637 3.142 -10.368 1.00 98.38 107 SER A N 1
ATOM 790 C CA . SER A 1 107 ? 15.797 2.524 -9.721 1.00 98.38 107 SER A CA 1
ATOM 791 C C . SER A 1 107 ? 15.460 1.119 -9.208 1.00 98.38 107 SER A C 1
ATOM 793 O O . SER A 1 107 ? 14.321 0.838 -8.824 1.00 98.38 107 SER A O 1
ATOM 795 N N . THR A 1 108 ? 16.450 0.224 -9.147 1.00 97.75 108 THR A N 1
ATOM 796 C CA . THR A 1 108 ? 16.255 -1.098 -8.524 1.00 97.75 108 THR A CA 1
ATOM 797 C C . THR A 1 108 ? 15.846 -0.970 -7.050 1.00 97.75 108 THR A C 1
ATOM 799 O O . THR A 1 108 ? 15.066 -1.780 -6.554 1.00 97.75 108 THR A O 1
ATOM 802 N N . ALA A 1 109 ? 16.340 0.049 -6.340 1.00 97.19 109 ALA A N 1
ATOM 803 C CA . ALA A 1 109 ? 15.990 0.312 -4.944 1.00 97.19 109 ALA A CA 1
ATOM 804 C C . ALA A 1 109 ? 14.517 0.725 -4.759 1.00 97.19 109 ALA A C 1
ATOM 806 O O . ALA A 1 109 ? 13.837 0.199 -3.872 1.00 97.19 109 ALA A O 1
ATOM 807 N N . ASP A 1 110 ? 14.003 1.614 -5.611 1.00 98.38 110 ASP A N 1
ATOM 808 C CA . ASP A 1 110 ? 12.594 2.023 -5.578 1.00 98.38 110 ASP A CA 1
ATOM 809 C C . ASP A 1 110 ? 11.685 0.862 -5.988 1.00 98.38 110 ASP A C 1
ATOM 811 O O . ASP A 1 110 ? 10.676 0.608 -5.329 1.00 98.38 110 ASP A O 1
ATOM 815 N N . TYR A 1 111 ? 12.081 0.088 -7.008 1.00 97.81 111 TYR A N 1
ATOM 816 C CA . TYR A 1 111 ? 11.351 -1.120 -7.398 1.00 97.81 111 TYR A CA 1
ATOM 817 C C . TYR A 1 111 ? 11.283 -2.127 -6.244 1.00 97.81 111 TYR A C 1
ATOM 819 O O . TYR A 1 111 ? 10.207 -2.633 -5.940 1.00 97.81 111 TYR A O 1
ATOM 827 N N . ALA A 1 112 ? 12.397 -2.382 -5.549 1.00 96.69 112 ALA A N 1
ATOM 828 C CA . ALA A 1 112 ? 12.425 -3.271 -4.386 1.00 96.69 112 ALA A CA 1
ATOM 829 C C . ALA A 1 112 ? 11.509 -2.780 -3.252 1.00 96.69 112 ALA A C 1
ATOM 831 O O . ALA A 1 112 ? 10.849 -3.585 -2.593 1.00 96.69 112 ALA A O 1
ATOM 832 N N . THR A 1 113 ? 11.452 -1.463 -3.037 1.00 97.88 113 THR A N 1
ATOM 833 C CA . THR A 1 113 ? 10.585 -0.832 -2.030 1.00 97.88 113 THR A CA 1
ATOM 834 C C . THR A 1 113 ? 9.110 -1.054 -2.360 1.00 97.88 113 THR A C 1
ATOM 836 O O . THR A 1 113 ? 8.358 -1.551 -1.518 1.00 97.88 113 THR A O 1
ATOM 839 N N . ILE A 1 114 ? 8.711 -0.776 -3.606 1.00 98.44 114 ILE A N 1
ATOM 840 C CA . ILE A 1 114 ? 7.346 -1.017 -4.089 1.00 98.44 114 ILE A CA 1
ATOM 841 C C . ILE A 1 114 ? 7.015 -2.514 -4.046 1.00 98.44 114 ILE A C 1
ATOM 843 O O . ILE A 1 114 ? 5.959 -2.890 -3.538 1.00 98.44 114 ILE A O 1
ATOM 847 N N . ASN A 1 115 ? 7.916 -3.379 -4.524 1.00 96.81 115 ASN A N 1
ATOM 848 C CA . ASN A 1 115 ? 7.708 -4.825 -4.563 1.00 96.81 115 ASN A CA 1
ATOM 849 C C . ASN A 1 115 ? 7.485 -5.395 -3.160 1.00 96.81 115 ASN A C 1
ATOM 851 O O . ASN A 1 115 ? 6.520 -6.122 -2.947 1.00 96.81 115 ASN A O 1
ATOM 855 N N . LYS A 1 116 ? 8.314 -5.025 -2.177 1.00 97.25 116 LYS A N 1
ATOM 856 C CA . LYS A 1 116 ? 8.140 -5.481 -0.792 1.00 97.25 116 LYS A CA 1
ATOM 857 C C . LYS A 1 116 ? 6.764 -5.100 -0.240 1.00 97.25 116 LYS A C 1
ATOM 859 O O . LYS A 1 116 ? 6.075 -5.956 0.316 1.00 97.25 116 LYS A O 1
ATOM 864 N N . ALA A 1 117 ? 6.357 -3.844 -0.416 1.00 98.31 117 ALA A N 1
ATOM 865 C CA . ALA A 1 117 ? 5.057 -3.363 0.039 1.00 98.31 117 ALA A CA 1
ATOM 866 C C . ALA A 1 117 ? 3.897 -4.092 -0.665 1.00 98.31 117 ALA A C 1
ATOM 868 O O . ALA A 1 117 ? 2.956 -4.550 -0.013 1.00 98.31 117 ALA A O 1
ATOM 869 N N . TYR A 1 118 ? 4.005 -4.286 -1.982 1.00 97.31 118 TYR A N 1
ATOM 870 C CA . TYR A 1 118 ? 3.041 -5.040 -2.779 1.00 97.31 118 TYR A CA 1
ATOM 871 C C . TYR A 1 118 ? 2.908 -6.493 -2.300 1.00 97.31 118 TYR A C 1
ATOM 873 O O . TYR A 1 118 ? 1.792 -6.948 -2.054 1.00 97.31 118 TYR A O 1
ATOM 881 N N . GLN A 1 119 ? 4.019 -7.205 -2.085 1.00 95.62 119 GLN A N 1
ATOM 882 C CA . GLN A 1 119 ? 4.014 -8.590 -1.597 1.00 95.62 119 GLN A CA 1
ATOM 883 C C . GLN A 1 119 ? 3.346 -8.718 -0.223 1.00 95.62 119 GLN A C 1
ATOM 885 O O . GLN A 1 119 ? 2.569 -9.646 -0.007 1.00 95.62 119 GLN A O 1
ATOM 890 N N . ILE A 1 120 ? 3.607 -7.782 0.699 1.00 96.25 120 ILE A N 1
ATOM 891 C CA . ILE A 1 120 ? 2.960 -7.764 2.022 1.00 96.25 120 ILE A CA 1
ATOM 892 C C . ILE A 1 120 ? 1.440 -7.671 1.872 1.00 96.25 120 ILE A C 1
ATOM 894 O O . ILE A 1 120 ? 0.718 -8.470 2.471 1.00 96.25 120 ILE A O 1
ATOM 898 N N . ILE A 1 121 ? 0.95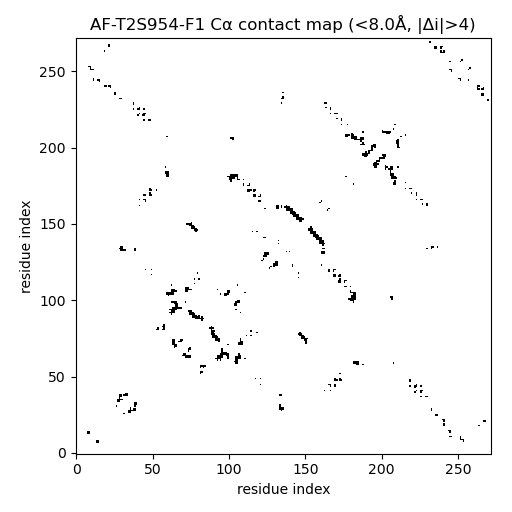8 -6.753 1.031 1.00 96.12 121 ILE A N 1
ATOM 899 C CA . ILE A 1 121 ? -0.474 -6.592 0.763 1.00 96.12 121 ILE A CA 1
ATOM 900 C C . ILE A 1 121 ? -1.050 -7.869 0.131 1.00 96.12 121 ILE A C 1
ATOM 902 O O . ILE A 1 121 ? -2.024 -8.418 0.641 1.00 96.12 121 ILE A O 1
ATOM 906 N N . GLN A 1 122 ? -0.422 -8.411 -0.916 1.00 94.06 122 GLN A N 1
ATOM 907 C CA . GLN A 1 122 ? -0.895 -9.629 -1.590 1.00 94.06 122 GLN A CA 1
ATOM 908 C C . GLN A 1 122 ? -0.953 -10.849 -0.658 1.00 94.06 122 GLN A C 1
ATOM 910 O O . GLN A 1 122 ? -1.880 -11.664 -0.733 1.00 94.06 122 GLN A O 1
ATOM 915 N N . LYS A 1 123 ? 0.020 -10.990 0.249 1.00 93.38 123 LYS A N 1
ATOM 916 C CA . LYS A 1 123 ? 0.034 -12.077 1.237 1.00 93.38 123 LYS A CA 1
ATOM 917 C C . LYS A 1 123 ? -1.040 -11.898 2.304 1.00 93.38 123 LYS A C 1
ATOM 919 O O . LYS A 1 123 ? -1.608 -12.907 2.727 1.00 93.38 123 LYS A O 1
ATOM 924 N N . ALA A 1 124 ? -1.353 -10.660 2.686 1.00 92.81 124 ALA A N 1
ATOM 925 C CA . ALA A 1 124 ? -2.440 -10.336 3.610 1.00 92.81 124 ALA A CA 1
ATOM 926 C C . ALA A 1 124 ? -3.843 -10.554 3.012 1.00 92.81 124 ALA A C 1
ATOM 928 O O . ALA A 1 124 ? -4.781 -10.843 3.748 1.00 92.81 124 ALA A O 1
ATOM 929 N N . PHE A 1 125 ? -3.996 -10.459 1.687 1.00 87.69 125 PHE A N 1
ATOM 930 C CA . PHE A 1 125 ? -5.269 -10.715 1.002 1.00 87.69 125 PHE A CA 1
ATOM 931 C C . PHE A 1 125 ? -5.630 -12.200 0.843 1.00 87.69 125 PHE A C 1
ATOM 933 O O . PHE A 1 125 ? -6.769 -12.500 0.498 1.00 87.69 125 PHE A O 1
ATOM 940 N N . GLY A 1 126 ? -4.715 -13.138 1.112 1.00 69.44 126 GLY A N 1
ATOM 941 C CA . GLY A 1 126 ? -5.070 -14.564 1.137 1.00 69.44 126 GLY A CA 1
ATOM 942 C C . GLY A 1 126 ? -4.093 -15.525 0.469 1.00 69.44 126 GLY A C 1
ATOM 943 O O . GLY A 1 126 ? -4.250 -16.730 0.640 1.00 69.44 126 GLY A O 1
ATOM 944 N N . SER A 1 127 ? -3.017 -15.066 -0.182 1.00 56.12 127 SER A N 1
ATOM 945 C CA . SER A 1 127 ? -1.985 -15.999 -0.685 1.00 56.12 127 SER A CA 1
ATOM 946 C C . SER A 1 127 ? -1.123 -16.636 0.431 1.00 56.12 127 SER A C 1
ATOM 948 O O . SER A 1 127 ? -0.195 -17.393 0.147 1.00 56.12 127 SER A O 1
ATOM 950 N N . SER A 1 128 ? -1.448 -16.355 1.702 1.00 51.41 128 SER A N 1
ATOM 951 C CA . SER A 1 128 ? -0.940 -17.010 2.920 1.00 51.41 128 SER A CA 1
ATOM 952 C C . SER A 1 128 ? -2.018 -17.762 3.732 1.00 51.41 128 SER A C 1
ATOM 954 O O . SER A 1 128 ? -1.705 -18.316 4.785 1.00 51.41 128 SER A O 1
ATOM 956 N N . GLY A 1 129 ? -3.286 -17.766 3.293 1.00 49.41 129 GLY A N 1
ATOM 957 C CA . GLY A 1 129 ? -4.413 -18.351 4.040 1.00 49.41 129 GLY A CA 1
ATOM 958 C C . GLY A 1 129 ? -4.939 -17.506 5.213 1.00 49.41 129 GLY A C 1
ATOM 959 O O . GLY A 1 129 ? -5.825 -17.955 5.935 1.00 49.41 129 GLY A O 1
ATOM 960 N N . LYS A 1 130 ? -4.417 -16.289 5.416 1.00 58.31 130 LYS A N 1
ATOM 961 C CA . LYS A 1 130 ? -4.883 -15.337 6.436 1.00 58.31 130 LYS A CA 1
ATOM 962 C C . LYS A 1 130 ? -5.500 -14.126 5.748 1.00 58.31 130 LYS A C 1
ATOM 964 O O . LYS A 1 130 ? -4.767 -13.297 5.226 1.00 58.31 130 LYS A O 1
ATOM 969 N N . GLU A 1 131 ? -6.825 -14.032 5.742 1.00 81.00 131 GLU A N 1
ATOM 970 C CA . GLU A 1 131 ? -7.527 -12.807 5.347 1.00 81.00 131 GLU A CA 1
ATOM 971 C C . GLU A 1 131 ? -7.167 -11.647 6.284 1.00 81.00 131 GLU A C 1
ATOM 973 O O . GLU A 1 131 ? -6.855 -11.867 7.458 1.00 81.00 131 GLU A O 1
ATOM 978 N N . ILE A 1 132 ? -7.284 -10.410 5.796 1.00 92.06 132 ILE A N 1
ATOM 979 C CA . ILE A 1 132 ? -7.133 -9.203 6.618 1.00 92.06 132 ILE A CA 1
ATOM 980 C C . ILE A 1 132 ? -8.119 -9.278 7.806 1.00 92.06 132 ILE A C 1
ATOM 982 O O . ILE A 1 132 ? -9.336 -9.381 7.580 1.00 92.06 132 ILE A O 1
ATOM 986 N N . PRO A 1 133 ? -7.639 -9.264 9.066 1.00 93.19 133 PRO A N 1
ATOM 987 C CA . PRO A 1 133 ? -8.493 -9.311 10.249 1.00 93.19 133 PRO A CA 1
ATOM 988 C C . PRO A 1 133 ? -9.363 -8.063 10.394 1.00 93.19 133 PRO A C 1
ATOM 990 O O . PRO A 1 133 ? -9.067 -7.018 9.821 1.00 93.19 133 PR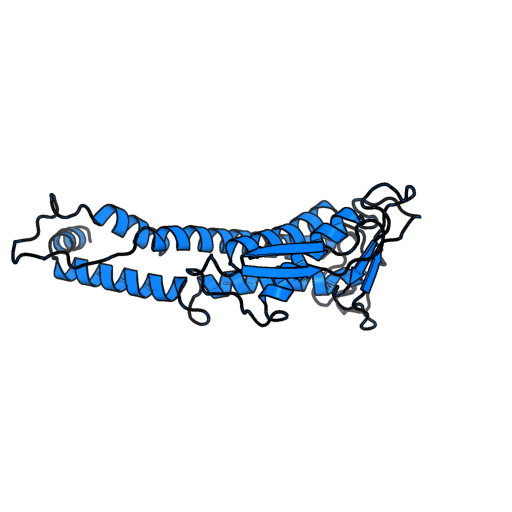O A O 1
ATOM 993 N N . VAL A 1 134 ? -10.417 -8.172 11.202 1.00 93.81 134 VAL A N 1
ATOM 994 C CA . VAL A 1 134 ? -11.236 -7.030 11.643 1.00 93.81 134 VAL A CA 1
ATOM 995 C C . VAL A 1 134 ? -10.374 -5.967 12.343 1.00 93.81 134 VAL A C 1
ATOM 997 O O . VAL A 1 134 ? -9.293 -6.280 12.844 1.00 93.81 134 VAL A O 1
ATOM 1000 N N . LEU A 1 135 ? -10.834 -4.713 12.383 1.00 93.69 135 LEU A N 1
ATOM 1001 C CA . LEU A 1 135 ? -10.012 -3.569 12.806 1.00 93.69 135 LEU A CA 1
ATOM 1002 C C . LEU A 1 135 ? -9.549 -3.648 14.268 1.00 93.69 135 LEU A C 1
ATOM 1004 O O . LEU A 1 135 ? -8.460 -3.169 14.582 1.00 93.69 135 LEU A O 1
ATOM 1008 N N . SER A 1 136 ? -10.332 -4.277 15.150 1.00 91.38 136 SER A N 1
ATOM 1009 C CA . SER A 1 136 ? -9.941 -4.505 16.549 1.00 91.38 136 SER A CA 1
ATOM 1010 C C . SER A 1 136 ? -8.766 -5.481 16.706 1.00 91.38 136 SER A C 1
ATOM 1012 O O . SER A 1 136 ? -8.044 -5.428 17.704 1.00 91.38 136 SER A O 1
ATOM 1014 N N . ASN A 1 137 ? -8.527 -6.365 15.729 1.00 91.75 137 ASN A N 1
ATOM 1015 C CA 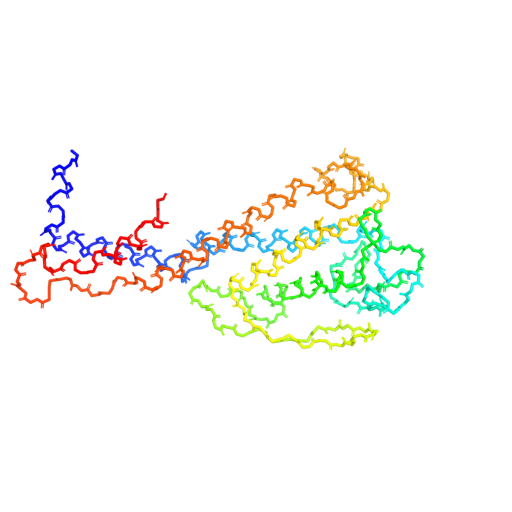. ASN A 1 137 ? -7.441 -7.338 15.777 1.00 91.75 137 ASN A CA 1
ATOM 1016 C C . ASN A 1 137 ? -6.171 -6.781 15.124 1.00 91.75 137 ASN A C 1
ATOM 1018 O O . ASN A 1 137 ? -5.967 -6.860 13.913 1.00 91.75 137 ASN A O 1
ATOM 1022 N N . THR A 1 138 ? -5.259 -6.298 15.963 1.00 92.44 138 THR A N 1
ATOM 1023 C CA . THR A 1 138 ? -3.989 -5.701 15.529 1.00 92.44 138 THR A CA 1
ATOM 1024 C C . THR A 1 138 ? -2.777 -6.630 15.658 1.00 92.44 138 THR A C 1
ATOM 1026 O O . THR A 1 138 ? -1.685 -6.284 15.205 1.00 92.44 138 THR A O 1
ATOM 1029 N N . ASN A 1 139 ? -2.948 -7.823 16.237 1.00 91.88 139 ASN A N 1
ATOM 1030 C CA . ASN A 1 139 ? -1.838 -8.681 16.673 1.00 91.88 139 ASN A CA 1
ATOM 1031 C C . ASN A 1 139 ? -1.533 -9.862 15.742 1.00 91.88 139 ASN A C 1
ATOM 1033 O O . ASN A 1 139 ? -0.527 -10.550 15.945 1.00 91.88 139 ASN A O 1
ATOM 1037 N N . THR A 1 140 ? -2.371 -10.099 14.730 1.00 92.75 140 THR A N 1
ATOM 1038 C CA . THR A 1 140 ? -2.202 -11.215 13.787 1.00 92.75 140 THR A CA 1
ATOM 1039 C C . THR A 1 140 ? -0.854 -11.121 13.075 1.00 92.75 140 THR A C 1
ATOM 1041 O O . THR A 1 140 ? -0.534 -10.104 12.471 1.00 92.75 140 THR A O 1
ATOM 1044 N N . GLU A 1 141 ? -0.049 -12.181 13.130 1.00 93.56 141 GLU A N 1
ATOM 1045 C CA . GLU A 1 141 ? 1.270 -12.208 12.488 1.00 93.56 141 GLU A CA 1
ATOM 1046 C C . GLU A 1 141 ? 1.193 -12.543 10.999 1.00 93.56 141 GLU A C 1
ATOM 1048 O O . GLU A 1 141 ? 0.450 -13.448 10.590 1.00 93.56 141 GLU A O 1
ATOM 1053 N N . LEU A 1 142 ? 2.043 -11.876 10.218 1.00 93.12 142 LEU A N 1
ATOM 1054 C CA . LEU A 1 142 ? 2.298 -12.139 8.810 1.00 93.12 142 LEU A CA 1
ATOM 1055 C C . LEU A 1 142 ? 3.795 -12.381 8.609 1.00 93.12 142 LEU A C 1
ATOM 1057 O O . LEU A 1 142 ? 4.594 -11.446 8.622 1.00 93.12 142 LEU A O 1
ATOM 1061 N N . LYS A 1 143 ? 4.151 -13.654 8.431 1.00 93.81 143 LYS A N 1
ATOM 1062 C CA . LYS A 1 143 ? 5.525 -14.118 8.238 1.00 93.81 143 LYS A CA 1
ATOM 1063 C C . LYS A 1 143 ? 5.633 -14.874 6.925 1.00 93.81 143 LYS A C 1
ATOM 1065 O O . LYS A 1 143 ? 4.851 -15.797 6.697 1.00 93.81 143 LYS A O 1
ATOM 1070 N N . PHE A 1 144 ? 6.557 -14.467 6.064 1.00 92.56 144 PHE A N 1
ATOM 1071 C CA . PHE A 1 144 ? 6.828 -15.125 4.785 1.00 92.56 144 PHE A CA 1
ATOM 1072 C C . PHE A 1 144 ? 8.186 -14.689 4.226 1.00 92.56 144 PHE A C 1
ATOM 1074 O O . PHE A 1 144 ? 8.775 -13.710 4.680 1.00 92.56 144 PHE A O 1
ATOM 1081 N N . THR A 1 145 ? 8.665 -15.402 3.211 1.00 93.88 145 THR A N 1
ATOM 1082 C CA . THR A 1 145 ? 9.889 -15.058 2.480 1.00 93.88 145 THR A CA 1
ATOM 1083 C C . THR A 1 145 ? 9.524 -14.451 1.131 1.00 93.88 145 THR A C 1
ATOM 1085 O O . THR A 1 145 ? 8.681 -14.989 0.411 1.00 93.88 145 THR A O 1
ATOM 1088 N N . ILE A 1 146 ? 10.155 -13.331 0.786 1.00 91.81 146 ILE A N 1
ATOM 1089 C CA . ILE A 1 146 ? 10.147 -12.783 -0.570 1.00 91.81 146 ILE A CA 1
ATOM 1090 C C . ILE A 1 146 ? 11.322 -13.406 -1.317 1.00 91.81 146 ILE A C 1
ATOM 1092 O O . ILE A 1 146 ? 12.470 -13.307 -0.872 1.00 91.81 146 ILE A O 1
ATOM 1096 N N . ASN A 1 147 ? 11.014 -14.047 -2.443 1.00 87.69 147 ASN A N 1
ATOM 1097 C CA . ASN A 1 147 ? 12.014 -14.616 -3.332 1.00 87.69 147 ASN A CA 1
ATOM 1098 C C . ASN A 1 147 ? 12.578 -13.507 -4.226 1.00 87.69 147 ASN A C 1
ATOM 1100 O O . ASN A 1 147 ? 11.849 -12.895 -5.009 1.00 87.69 147 ASN A O 1
ATOM 1104 N N . GLU A 1 148 ? 13.867 -13.228 -4.063 1.00 88.31 148 GLU A N 1
ATOM 1105 C CA . GLU A 1 148 ? 14.617 -12.271 -4.873 1.00 88.31 148 GLU A CA 1
ATOM 1106 C C . GLU A 1 148 ? 16.005 -12.868 -5.141 1.00 88.31 148 GLU A C 1
ATOM 1108 O O . GLU A 1 148 ? 16.605 -13.508 -4.276 1.00 88.31 148 GLU A O 1
ATOM 1113 N N . SER A 1 149 ? 16.548 -12.662 -6.339 1.00 85.75 149 SER A N 1
ATOM 1114 C CA . SER A 1 149 ? 17.907 -13.102 -6.682 1.00 85.75 149 SER A CA 1
ATOM 1115 C C . SER A 1 149 ? 18.759 -11.942 -7.193 1.00 85.75 149 SER A C 1
ATOM 1117 O O . SER A 1 149 ? 18.246 -10.910 -7.618 1.00 85.75 149 SER A O 1
ATOM 1119 N N . GLY A 1 150 ? 20.084 -12.068 -7.097 1.00 81.88 150 GLY A N 1
ATOM 1120 C CA . GLY A 1 150 ? 21.028 -10.976 -7.362 1.00 81.88 150 GLY A CA 1
ATOM 1121 C C . GLY A 1 150 ? 21.652 -10.442 -6.074 1.00 81.88 150 GLY A C 1
ATOM 1122 O O . GLY A 1 150 ? 21.893 -11.209 -5.145 1.00 81.88 150 GLY A O 1
ATOM 1123 N N . ASN A 1 151 ? 21.925 -9.136 -6.013 1.00 76.94 151 ASN A N 1
ATOM 1124 C CA . ASN A 1 151 ? 22.786 -8.559 -4.969 1.00 76.94 151 ASN A CA 1
ATOM 1125 C C . ASN A 1 151 ? 22.267 -8.709 -3.524 1.00 76.94 151 ASN A C 1
ATOM 1127 O O . ASN A 1 151 ? 23.077 -8.671 -2.604 1.00 76.94 151 ASN A O 1
ATOM 1131 N N . ASN A 1 152 ? 20.955 -8.864 -3.315 1.00 74.50 152 ASN A N 1
ATOM 1132 C CA . ASN A 1 152 ? 20.351 -8.847 -1.976 1.00 74.50 152 ASN A CA 1
ATOM 1133 C C . ASN A 1 152 ? 19.753 -10.188 -1.517 1.0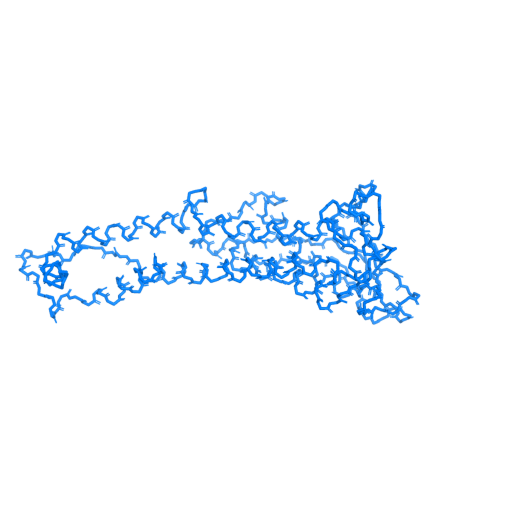0 74.50 152 ASN A C 1
ATOM 1135 O O . ASN A 1 152 ? 19.419 -10.301 -0.341 1.00 74.50 152 ASN A O 1
ATOM 1139 N N . GLY A 1 153 ? 19.644 -11.185 -2.406 1.00 82.31 153 GLY A N 1
ATOM 1140 C CA . GLY A 1 153 ? 19.048 -12.494 -2.104 1.00 82.31 153 GLY A CA 1
ATOM 1141 C C . GLY A 1 153 ? 17.620 -12.437 -1.536 1.00 82.31 153 GLY A C 1
ATOM 1142 O O . GLY A 1 153 ? 16.976 -11.388 -1.517 1.00 82.31 153 GLY A O 1
ATOM 1143 N N . ASN A 1 154 ? 17.129 -13.583 -1.058 1.00 88.88 154 ASN A N 1
ATOM 1144 C CA . ASN A 1 154 ? 15.806 -13.693 -0.442 1.00 88.88 154 ASN A CA 1
ATOM 1145 C C . ASN A 1 154 ? 15.701 -12.854 0.839 1.00 88.88 154 ASN A C 1
ATOM 1147 O O . ASN A 1 154 ? 16.656 -12.753 1.611 1.00 88.88 154 ASN A O 1
ATOM 1151 N N . LYS A 1 155 ? 14.504 -12.321 1.110 1.00 89.19 155 LYS A N 1
ATOM 1152 C CA . LYS A 1 155 ? 14.229 -11.496 2.296 1.00 89.19 155 LYS A CA 1
ATOM 1153 C C . LYS A 1 155 ? 13.127 -12.099 3.148 1.00 89.19 155 LYS A C 1
ATOM 1155 O O . LYS A 1 155 ? 12.031 -12.363 2.658 1.00 89.19 155 LYS A O 1
ATOM 1160 N N . GLU A 1 156 ? 13.396 -12.259 4.436 1.00 93.19 156 GLU A N 1
ATOM 1161 C CA . GLU A 1 156 ? 12.364 -12.603 5.410 1.00 93.19 156 GLU A CA 1
ATOM 1162 C C . GLU A 1 156 ? 11.547 -11.364 5.778 1.00 93.19 156 GLU A C 1
ATOM 1164 O O . GLU A 1 156 ? 12.077 -10.274 6.014 1.00 93.19 156 GLU A O 1
ATOM 1169 N N . VAL A 1 157 ? 10.232 -11.537 5.812 1.00 94.31 157 VAL A N 1
ATOM 1170 C CA . VAL A 1 157 ? 9.286 -10.546 6.304 1.00 94.31 157 VAL A CA 1
ATOM 1171 C C . VAL A 1 157 ? 8.677 -11.091 7.582 1.00 94.31 157 VAL A C 1
ATOM 1173 O O . VAL A 1 157 ? 8.047 -12.146 7.566 1.00 94.31 157 VAL A O 1
ATOM 1176 N N . ASP A 1 158 ? 8.837 -10.337 8.665 1.00 94.94 158 ASP A N 1
ATOM 1177 C CA . ASP A 1 158 ? 8.136 -10.531 9.929 1.00 94.94 158 ASP A CA 1
ATOM 1178 C C . ASP A 1 158 ? 7.407 -9.229 10.271 1.00 94.94 158 ASP A C 1
ATOM 1180 O O . ASP A 1 158 ? 8.029 -8.201 10.544 1.00 94.94 158 ASP A O 1
ATOM 1184 N N . THR A 1 159 ? 6.082 -9.242 10.143 1.00 95.56 159 THR A N 1
ATOM 1185 C CA . THR A 1 159 ? 5.234 -8.072 10.378 1.00 95.56 159 THR A CA 1
ATOM 1186 C C . THR A 1 159 ? 3.854 -8.482 10.899 1.00 95.56 159 THR A C 1
ATOM 1188 O O . THR A 1 159 ? 3.572 -9.660 11.140 1.00 95.56 159 THR A O 1
ATOM 1191 N N . LYS A 1 160 ? 2.963 -7.508 11.096 1.00 95.06 160 LYS A N 1
ATOM 1192 C CA . LYS A 1 160 ? 1.573 -7.737 11.501 1.00 95.06 160 LYS A CA 1
ATOM 1193 C C . LYS A 1 160 ? 0.619 -7.592 10.313 1.00 95.06 160 LYS A C 1
ATOM 1195 O O . LYS A 1 160 ? 0.746 -6.676 9.507 1.00 95.06 160 LYS A O 1
ATOM 1200 N N . ASN A 1 161 ? -0.358 -8.491 10.230 1.00 94.94 161 ASN A N 1
ATOM 1201 C CA . ASN A 1 161 ? -1.515 -8.384 9.346 1.00 94.94 161 ASN A CA 1
ATOM 1202 C C . ASN A 1 161 ? -2.592 -7.550 10.052 1.00 94.94 161 ASN A C 1
ATOM 1204 O O . ASN A 1 161 ? -3.471 -8.103 10.711 1.00 94.94 161 ASN A O 1
ATOM 1208 N N . ASN A 1 162 ? -2.478 -6.226 9.982 1.00 95.38 162 ASN A N 1
ATOM 1209 C CA . ASN A 1 162 ? -3.486 -5.308 10.507 1.00 95.38 162 ASN A CA 1
ATOM 1210 C C . ASN A 1 162 ? -3.632 -4.079 9.598 1.00 95.38 162 ASN A C 1
ATOM 1212 O O . ASN A 1 162 ? -2.733 -3.763 8.817 1.00 95.38 162 ASN A O 1
ATOM 1216 N N . ALA A 1 163 ? -4.765 -3.384 9.704 1.00 96.44 163 ALA A N 1
ATOM 1217 C CA . ALA A 1 163 ? -5.106 -2.276 8.813 1.00 96.44 163 ALA A CA 1
ATOM 1218 C C . ALA A 1 163 ? -4.051 -1.158 8.797 1.00 96.44 163 ALA A C 1
ATOM 1220 O O . ALA A 1 163 ? -3.728 -0.649 7.728 1.00 96.44 163 ALA A O 1
ATOM 1221 N N . GLN A 1 164 ? -3.475 -0.816 9.954 1.00 96.50 164 GLN A N 1
ATOM 1222 C CA . GLN A 1 164 ? -2.467 0.239 10.060 1.00 96.50 164 GLN A CA 1
ATOM 1223 C C . GLN A 1 164 ? -1.226 -0.090 9.220 1.00 96.50 164 GLN A C 1
ATOM 1225 O O . GLN A 1 164 ? -0.859 0.680 8.333 1.00 96.50 164 GLN A O 1
ATOM 1230 N N . ILE A 1 165 ? -0.628 -1.263 9.445 1.00 97.62 165 ILE A N 1
ATOM 1231 C CA . ILE A 1 165 ? 0.577 -1.698 8.728 1.00 97.62 165 ILE A CA 1
ATOM 1232 C C . ILE A 1 165 ? 0.308 -1.822 7.227 1.00 97.62 165 ILE A C 1
ATOM 1234 O O . ILE A 1 165 ? 1.139 -1.423 6.411 1.00 97.62 165 ILE A O 1
ATOM 1238 N N . LEU A 1 166 ? -0.851 -2.356 6.838 1.00 98.12 166 LEU A N 1
ATOM 1239 C CA . LEU A 1 166 ? -1.188 -2.530 5.426 1.00 98.12 166 LEU A CA 1
ATOM 1240 C C . LEU A 1 166 ? -1.404 -1.189 4.714 1.00 98.12 166 LEU A C 1
ATOM 1242 O O . LEU A 1 166 ? -0.959 -1.032 3.577 1.00 98.12 166 LEU A O 1
ATOM 1246 N N . LEU A 1 167 ? -2.027 -0.207 5.372 1.00 98.62 167 LEU A N 1
ATOM 1247 C CA . LEU A 1 167 ? -2.184 1.141 4.818 1.00 98.62 167 LEU A CA 1
ATOM 1248 C C . LEU A 1 167 ? -0.837 1.861 4.678 1.00 98.62 167 LEU A C 1
ATOM 1250 O O . LEU A 1 167 ? -0.635 2.585 3.705 1.00 98.62 167 LEU A O 1
ATOM 1254 N N . GLU A 1 168 ? 0.113 1.627 5.588 1.00 98.69 168 GLU A N 1
ATOM 1255 C CA . GLU A 1 168 ? 1.496 2.102 5.433 1.00 98.69 168 GLU A CA 1
ATOM 1256 C C . GLU A 1 168 ? 2.173 1.482 4.198 1.00 98.69 168 GLU A C 1
ATOM 1258 O O . GLU A 1 168 ? 2.860 2.186 3.453 1.00 98.69 168 GLU A O 1
ATOM 1263 N N . GLN A 1 169 ? 1.937 0.195 3.913 1.00 98.69 169 GLN A N 1
ATOM 1264 C CA . GLN A 1 169 ? 2.438 -0.436 2.684 1.00 98.69 169 GLN A CA 1
ATOM 1265 C C . GLN A 1 169 ? 1.775 0.149 1.430 1.00 98.69 169 GLN A C 1
ATOM 1267 O O . GLN A 1 169 ? 2.462 0.450 0.456 1.00 98.69 169 GLN A O 1
ATOM 1272 N N . ALA A 1 170 ? 0.460 0.374 1.450 1.00 98.75 170 ALA A N 1
ATOM 1273 C CA . ALA A 1 170 ? -0.242 0.999 0.331 1.00 98.75 170 ALA A CA 1
ATOM 1274 C C . ALA A 1 170 ? 0.278 2.421 0.072 1.00 98.75 170 ALA A C 1
ATOM 1276 O O . ALA A 1 170 ? 0.549 2.788 -1.072 1.00 98.75 170 ALA A O 1
ATOM 1277 N N . SER A 1 171 ? 0.505 3.192 1.141 1.00 98.81 171 SER A N 1
ATOM 1278 C CA . SER A 1 171 ? 1.133 4.512 1.062 1.00 98.81 171 SER A CA 1
ATOM 1279 C C . SER A 1 171 ? 2.538 4.427 0.470 1.00 98.81 171 SER A C 1
ATOM 1281 O O . SER A 1 171 ? 2.873 5.202 -0.424 1.00 98.81 171 SER A O 1
ATOM 1283 N N . THR A 1 172 ? 3.338 3.443 0.891 1.00 98.88 172 THR A N 1
ATOM 1284 C CA . THR A 1 172 ? 4.689 3.201 0.359 1.00 98.88 172 THR A CA 1
ATOM 1285 C C . THR A 1 172 ? 4.665 2.988 -1.156 1.00 98.88 172 THR A C 1
ATOM 1287 O O . THR A 1 172 ? 5.397 3.664 -1.871 1.00 98.88 172 THR A O 1
ATOM 1290 N N . ILE A 1 173 ? 3.774 2.133 -1.673 1.00 98.81 173 ILE A N 1
ATOM 1291 C CA . ILE A 1 173 ? 3.634 1.899 -3.123 1.00 98.81 173 ILE A CA 1
ATOM 1292 C C . ILE A 1 173 ? 3.393 3.217 -3.864 1.00 98.81 173 ILE A C 1
ATOM 1294 O O . ILE A 1 173 ? 4.101 3.548 -4.815 1.00 98.81 173 ILE A O 1
ATOM 1298 N N . ILE A 1 174 ? 2.393 3.976 -3.420 1.00 98.75 174 ILE A N 1
ATOM 1299 C CA . ILE A 1 174 ? 1.907 5.148 -4.150 1.00 98.75 174 ILE A CA 1
ATOM 1300 C C . ILE A 1 174 ? 2.870 6.326 -4.029 1.00 98.75 174 ILE A C 1
ATOM 1302 O O . ILE A 1 174 ? 3.129 7.017 -5.013 1.00 98.75 174 ILE A O 1
ATOM 1306 N N . THR A 1 175 ? 3.440 6.550 -2.847 1.00 98.75 175 THR A N 1
ATOM 1307 C CA . THR A 1 175 ? 4.401 7.636 -2.620 1.00 98.75 175 THR A CA 1
ATOM 1308 C C . THR A 1 175 ? 5.723 7.387 -3.334 1.00 98.75 175 THR A C 1
ATOM 1310 O O . THR A 1 175 ? 6.223 8.316 -3.968 1.00 98.75 175 THR A O 1
ATOM 1313 N N . THR A 1 176 ? 6.254 6.158 -3.317 1.00 98.75 176 THR A N 1
ATOM 1314 C CA . THR A 1 176 ? 7.463 5.805 -4.077 1.00 98.75 176 THR A CA 1
ATOM 1315 C C . THR A 1 176 ? 7.218 5.901 -5.580 1.00 98.75 176 THR A C 1
ATOM 1317 O O . THR A 1 176 ? 8.034 6.486 -6.288 1.00 98.75 176 THR A O 1
ATOM 1320 N N . LEU A 1 177 ? 6.078 5.412 -6.085 1.00 98.44 177 LEU A N 1
ATOM 1321 C CA . LEU A 1 177 ? 5.732 5.545 -7.504 1.00 98.44 177 LEU A CA 1
ATOM 1322 C C . LEU A 1 177 ? 5.644 7.018 -7.933 1.00 98.44 177 LEU A C 1
ATOM 1324 O O . LEU A 1 177 ? 6.182 7.399 -8.974 1.00 98.44 177 LEU A O 1
ATOM 1328 N N . ASN A 1 178 ? 4.980 7.848 -7.125 1.00 98.38 178 ASN A N 1
ATOM 1329 C CA . ASN A 1 178 ? 4.790 9.263 -7.419 1.00 98.38 178 ASN A CA 1
ATOM 1330 C C . ASN A 1 178 ? 6.103 10.059 -7.363 1.00 98.38 178 ASN A C 1
ATOM 1332 O O . ASN A 1 178 ? 6.325 10.926 -8.202 1.00 98.38 178 ASN A O 1
ATOM 1336 N N . SER A 1 179 ? 6.977 9.775 -6.394 1.00 98.44 179 SER A N 1
ATOM 1337 C CA . SER A 1 179 ? 8.244 10.496 -6.232 1.00 98.44 179 SER A CA 1
ATOM 1338 C C . SER A 1 179 ? 9.291 10.074 -7.264 1.00 98.44 179 SER A C 1
ATOM 1340 O O . SER A 1 179 ? 9.916 10.945 -7.879 1.00 98.44 179 SER A O 1
ATOM 1342 N N . ALA A 1 180 ? 9.436 8.764 -7.500 1.00 98.25 180 ALA A N 1
ATOM 1343 C CA . ALA A 1 180 ? 10.337 8.220 -8.512 1.00 98.25 180 ALA A CA 1
ATOM 1344 C C . ALA A 1 180 ? 9.894 8.623 -9.924 1.00 98.25 180 ALA A C 1
ATOM 1346 O O . ALA A 1 180 ? 10.736 8.898 -10.773 1.00 98.25 180 ALA A O 1
ATOM 1347 N N . CYS A 1 181 ? 8.576 8.691 -10.157 1.00 98.31 181 CYS A N 1
ATOM 1348 C CA . CYS A 1 181 ? 7.940 9.142 -11.393 1.00 98.31 181 CYS A CA 1
ATOM 1349 C C . CYS A 1 181 ? 8.637 8.639 -12.676 1.00 98.31 181 CYS A C 1
ATOM 1351 O O . CYS A 1 181 ? 9.106 9.446 -13.491 1.00 98.31 181 CYS A O 1
ATOM 1353 N N . PRO A 1 182 ? 8.736 7.312 -12.878 1.00 98.25 182 PRO A N 1
ATOM 1354 C CA . PRO A 1 182 ? 9.435 6.775 -14.033 1.00 98.25 182 PRO A CA 1
ATOM 1355 C C . PRO A 1 182 ? 8.699 7.079 -15.343 1.00 98.25 182 PRO A C 1
ATOM 1357 O O . PRO A 1 182 ? 7.497 7.361 -15.370 1.00 98.25 182 PRO A O 1
ATOM 1360 N N . TRP A 1 183 ? 9.427 6.988 -16.449 1.00 98.19 183 TRP A N 1
ATOM 1361 C CA . TRP A 1 183 ? 8.877 7.067 -17.795 1.00 98.19 183 TRP A CA 1
ATOM 1362 C C . TRP A 1 183 ? 8.043 5.829 -18.128 1.00 98.19 183 TRP A C 1
ATOM 1364 O O . TRP A 1 183 ? 8.453 4.699 -17.837 1.00 98.19 183 TRP A O 1
ATOM 1374 N N . ILE A 1 184 ? 6.902 6.042 -18.784 1.00 97.88 184 ILE A N 1
ATOM 1375 C CA . ILE A 1 184 ? 6.056 4.982 -19.336 1.00 97.88 184 ILE A CA 1
ATOM 1376 C C . ILE A 1 184 ? 6.434 4.752 -20.799 1.00 97.88 184 ILE A C 1
ATOM 1378 O O . ILE A 1 184 ? 6.633 5.700 -21.558 1.00 97.88 184 ILE A O 1
ATOM 1382 N N . ASN A 1 185 ? 6.513 3.488 -21.214 1.00 95.19 185 ASN A N 1
ATOM 1383 C CA . ASN A 1 185 ? 6.816 3.093 -22.588 1.00 95.19 185 ASN A CA 1
ATOM 1384 C C . ASN A 1 185 ? 5.968 3.871 -23.605 1.00 95.19 185 ASN A C 1
ATOM 1386 O O . ASN A 1 185 ? 4.759 4.026 -23.437 1.00 95.19 185 ASN A O 1
ATOM 1390 N N . ASN A 1 186 ? 6.623 4.386 -24.651 1.00 94.88 186 ASN A N 1
ATOM 1391 C CA . ASN A 1 186 ? 6.016 5.241 -25.681 1.00 94.88 186 ASN A CA 1
ATOM 1392 C C . ASN A 1 186 ? 5.269 6.474 -25.130 1.00 94.88 186 ASN A C 1
ATOM 1394 O O . ASN A 1 186 ? 4.328 6.961 -25.755 1.00 94.88 186 ASN A O 1
ATOM 1398 N N . GLY A 1 187 ? 5.648 6.968 -23.944 1.00 95.62 187 GLY A N 1
ATOM 1399 C CA . GLY A 1 187 ? 4.943 8.059 -23.270 1.00 95.62 187 GLY A CA 1
ATOM 1400 C C . GLY A 1 187 ? 3.488 7.713 -22.946 1.00 95.62 187 GLY A C 1
ATOM 1401 O O . GLY A 1 187 ? 2.628 8.589 -22.979 1.00 95.62 187 GLY A O 1
ATOM 1402 N N . GLY A 1 188 ? 3.194 6.430 -22.714 1.00 96.12 188 GLY A N 1
ATOM 1403 C CA . GLY A 1 188 ? 1.850 5.933 -22.431 1.00 96.12 188 GLY A CA 1
ATOM 1404 C C . GLY A 1 188 ? 0.918 5.861 -23.639 1.00 96.12 188 GLY A C 1
ATOM 1405 O O . GLY A 1 188 ? -0.251 5.543 -23.449 1.00 96.12 188 GLY A O 1
ATOM 1406 N N . ALA A 1 189 ? 1.390 6.143 -24.859 1.00 96.31 189 ALA A N 1
ATOM 1407 C CA . ALA A 1 189 ? 0.584 5.995 -26.068 1.00 96.31 189 ALA A CA 1
ATOM 1408 C C . ALA A 1 189 ? 0.254 4.518 -26.336 1.00 96.31 189 ALA A C 1
ATOM 1410 O O . ALA A 1 189 ? 1.118 3.646 -26.223 1.00 96.31 189 ALA A O 1
ATOM 1411 N N . GLY A 1 190 ? -0.990 4.246 -26.723 1.00 95.06 190 GLY A N 1
ATOM 1412 C CA . GLY A 1 190 ? -1.475 2.887 -26.930 1.00 95.06 190 GLY A CA 1
ATOM 1413 C C . GLY A 1 190 ? -2.759 2.823 -27.756 1.00 95.06 190 GLY A C 1
ATOM 1414 O O . GLY A 1 190 ? -3.229 3.851 -28.247 1.00 95.06 190 GLY A O 1
ATOM 1415 N N . PRO A 1 191 ? -3.302 1.610 -27.954 1.00 95.06 191 PRO A N 1
ATOM 1416 C CA . PRO A 1 191 ? -4.413 1.365 -28.870 1.00 95.06 191 PRO A CA 1
ATOM 1417 C C . PRO A 1 191 ? -5.799 1.626 -28.262 1.00 95.06 191 PRO A C 1
ATOM 1419 O O . PRO A 1 191 ? -6.792 1.447 -28.966 1.00 95.06 191 PRO A O 1
ATOM 1422 N N . ALA A 1 192 ? -5.890 1.995 -26.979 1.00 95.62 192 ALA A N 1
ATOM 1423 C CA . ALA A 1 192 ? -7.168 2.280 -26.333 1.00 95.62 192 ALA A CA 1
ATOM 1424 C C . ALA A 1 192 ? -7.861 3.480 -26.996 1.00 95.62 192 ALA A C 1
ATOM 1426 O O . ALA A 1 192 ? -7.210 4.346 -27.589 1.00 95.62 192 ALA A O 1
ATOM 1427 N N . SER A 1 193 ? -9.182 3.580 -26.853 1.00 94.56 193 SER A N 1
ATOM 1428 C CA . SER A 1 193 ? -9.964 4.684 -27.428 1.00 94.56 193 SER A CA 1
ATOM 1429 C C . SER A 1 193 ? -9.547 6.064 -26.888 1.00 94.56 193 SER A C 1
ATOM 1431 O O . SER A 1 193 ? -9.678 7.077 -27.575 1.00 94.56 193 SER A O 1
ATOM 1433 N N . SER A 1 194 ? -8.962 6.091 -25.687 1.00 93.06 194 SER A N 1
ATOM 1434 C CA . SER A 1 194 ? -8.330 7.252 -25.047 1.00 93.06 194 SER A CA 1
ATOM 1435 C C . SER A 1 194 ? -7.038 7.729 -25.737 1.00 93.06 194 SER A C 1
ATOM 1437 O O . SER A 1 194 ? -6.531 8.808 -25.421 1.00 93.06 194 SER A O 1
ATOM 1439 N N . GLY A 1 195 ? -6.474 6.927 -26.647 1.00 92.12 195 GLY A N 1
ATOM 1440 C CA . GLY A 1 195 ? -5.156 7.125 -27.254 1.00 92.12 195 GLY A CA 1
ATOM 1441 C C . GLY A 1 195 ? -3.981 6.754 -26.340 1.00 92.12 195 GLY A C 1
ATOM 1442 O O . GLY A 1 195 ? -2.829 7.034 -26.686 1.00 92.12 195 GLY A O 1
ATOM 1443 N N . SER A 1 196 ? -4.247 6.157 -25.173 1.00 95.81 196 SER A N 1
ATOM 1444 C CA . SER A 1 196 ? -3.227 5.648 -24.252 1.00 95.81 196 SER A CA 1
ATOM 1445 C C . SER A 1 196 ? -3.217 4.112 -24.197 1.00 95.81 196 SER A C 1
ATOM 1447 O O . SER A 1 196 ? -3.905 3.438 -24.964 1.00 95.81 196 SER A O 1
ATOM 1449 N N . LEU A 1 197 ? -2.399 3.531 -23.317 1.00 95.44 197 LEU A N 1
ATOM 1450 C CA . LEU A 1 197 ? -2.394 2.088 -23.046 1.00 95.44 197 LEU A CA 1
ATOM 1451 C C . LEU A 1 197 ? -3.635 1.611 -22.273 1.00 95.44 197 LEU A C 1
ATOM 1453 O O . LEU A 1 197 ? -3.896 0.409 -22.251 1.00 95.44 197 LEU A O 1
ATOM 1457 N N . TRP A 1 198 ? -4.395 2.519 -21.651 1.00 96.31 198 TRP A N 1
ATOM 1458 C CA . TRP A 1 198 ? -5.524 2.178 -20.784 1.00 96.31 198 TRP A CA 1
ATOM 1459 C C . TRP A 1 198 ? -6.767 3.002 -21.130 1.00 96.31 198 TRP A C 1
ATOM 1461 O O . TRP A 1 198 ? -6.706 4.215 -21.355 1.00 96.31 198 TRP A O 1
ATOM 1471 N N . GLU A 1 199 ? -7.929 2.354 -21.132 1.00 96.56 199 GLU A N 1
ATOM 1472 C CA . GLU A 1 199 ? -9.201 3.060 -21.284 1.00 96.56 199 GLU A CA 1
ATOM 1473 C C . GLU A 1 199 ? -9.423 4.046 -20.132 1.00 96.56 199 GLU A C 1
ATOM 1475 O O . GLU A 1 199 ? -9.063 3.782 -18.986 1.00 96.56 199 GLU A O 1
ATOM 1480 N N . GLY A 1 200 ? -9.997 5.209 -20.444 1.00 94.19 200 GLY A N 1
ATOM 1481 C CA . GLY A 1 200 ? -10.265 6.261 -19.457 1.00 94.19 200 GLY A CA 1
ATOM 1482 C C . GLY A 1 200 ? -9.035 7.023 -18.940 1.00 94.19 200 GLY A C 1
ATOM 1483 O O . GLY A 1 200 ? -9.213 8.007 -18.228 1.00 94.19 200 GLY A O 1
ATOM 1484 N N . ILE A 1 201 ? -7.810 6.644 -19.327 1.00 95.81 201 ILE A N 1
ATOM 1485 C CA . ILE A 1 201 ? -6.569 7.316 -18.910 1.00 95.81 201 ILE A CA 1
ATOM 1486 C C . ILE A 1 201 ? -6.006 8.171 -20.048 1.00 95.81 201 ILE A C 1
ATOM 1488 O O . ILE A 1 201 ? -5.826 7.698 -21.172 1.00 95.81 201 ILE A O 1
ATOM 1492 N N . ASN A 1 202 ? -5.678 9.431 -19.756 1.00 89.00 202 ASN A N 1
ATOM 1493 C CA . ASN A 1 202 ? -5.020 10.332 -20.702 1.00 89.00 202 ASN A CA 1
ATOM 1494 C C . ASN A 1 202 ? -3.495 10.123 -20.681 1.00 89.00 202 ASN A C 1
ATOM 1496 O O . ASN A 1 202 ? -2.892 10.019 -19.618 1.00 89.00 202 ASN A O 1
ATOM 1500 N N . LYS A 1 203 ? -2.852 10.137 -21.855 1.00 84.00 203 LYS A N 1
ATOM 1501 C CA . LYS A 1 203 ? -1.393 9.977 -22.001 1.00 84.00 203 LYS A CA 1
ATOM 1502 C C . LYS A 1 203 ? -0.536 11.059 -21.315 1.00 84.00 203 LYS A C 1
ATOM 1504 O O . LYS A 1 203 ? 0.675 10.890 -21.195 1.00 84.00 203 LYS A O 1
ATOM 1509 N N . GLY A 1 204 ? -1.130 12.171 -20.873 1.00 86.69 204 GLY A N 1
ATOM 1510 C CA . GLY A 1 204 ? -0.460 13.177 -20.048 1.00 86.69 204 GLY A CA 1
ATOM 1511 C C . GLY A 1 204 ? 0.879 13.648 -20.632 1.00 86.69 204 GLY A C 1
ATOM 1512 O O . GLY A 1 204 ? 0.975 13.983 -21.813 1.00 86.69 204 GLY A O 1
ATOM 1513 N N . ASN A 1 205 ? 1.917 13.673 -19.791 1.00 92.88 205 ASN A N 1
ATOM 1514 C CA . ASN A 1 205 ? 3.287 14.059 -20.154 1.00 92.88 205 ASN A CA 1
ATOM 1515 C C . ASN A 1 205 ? 4.231 12.853 -20.369 1.00 92.88 205 ASN A C 1
ATOM 1517 O O . ASN A 1 205 ? 5.439 13.050 -20.475 1.00 92.88 205 ASN A O 1
ATOM 1521 N N . GLY A 1 206 ? 3.700 11.625 -20.391 1.00 95.44 206 GLY A N 1
ATOM 1522 C CA . GLY A 1 206 ? 4.468 10.394 -20.591 1.00 95.44 206 GLY A CA 1
ATOM 1523 C C . GLY A 1 206 ? 5.121 9.770 -19.350 1.00 95.44 206 GLY A C 1
ATOM 1524 O O . GLY A 1 206 ? 5.603 8.640 -19.437 1.00 95.44 206 GLY A O 1
ATOM 1525 N N . SER A 1 207 ? 5.118 10.434 -18.189 1.00 97.38 207 SER A N 1
ATOM 1526 C CA . SER A 1 207 ? 5.608 9.843 -16.935 1.00 97.38 207 SER A CA 1
ATOM 1527 C C . SER A 1 207 ? 4.489 9.249 -16.088 1.00 97.38 207 SER A C 1
ATOM 1529 O O . SER A 1 207 ? 3.329 9.642 -16.205 1.00 97.38 207 SER A O 1
ATOM 1531 N N . ALA A 1 208 ? 4.836 8.327 -15.187 1.00 97.62 208 ALA A N 1
ATOM 1532 C CA . ALA A 1 208 ? 3.876 7.680 -14.297 1.00 97.62 208 ALA A CA 1
ATOM 1533 C C . ALA A 1 208 ? 3.096 8.699 -13.448 1.00 97.62 208 ALA A C 1
ATOM 1535 O O . ALA A 1 208 ? 1.869 8.654 -13.413 1.00 97.62 208 ALA A O 1
ATOM 1536 N N . CYS A 1 209 ? 3.786 9.662 -12.825 1.00 97.31 209 CYS A N 1
ATOM 1537 C CA . CYS A 1 209 ? 3.141 10.675 -11.984 1.00 97.31 209 CYS A CA 1
ATOM 1538 C C . CYS A 1 209 ? 2.333 11.717 -12.774 1.00 97.31 209 CYS A C 1
ATOM 1540 O O . CYS A 1 209 ? 1.500 12.409 -12.194 1.00 97.31 209 CYS A O 1
ATOM 1542 N N . GLY A 1 210 ? 2.567 11.856 -14.084 1.00 97.12 210 GLY A N 1
ATOM 1543 C CA . GLY A 1 210 ? 1.782 12.745 -14.936 1.00 97.12 210 GLY A CA 1
ATOM 1544 C C . GLY A 1 210 ? 0.574 12.062 -15.569 1.00 97.12 210 GLY A C 1
ATOM 1545 O O . GLY A 1 210 ? -0.518 12.622 -15.522 1.00 97.12 210 GLY A O 1
ATOM 1546 N N . ILE A 1 211 ? 0.756 10.859 -16.123 1.00 97.56 211 ILE A N 1
ATOM 1547 C CA . ILE A 1 211 ? -0.322 10.038 -16.697 1.00 97.56 211 ILE A CA 1
ATOM 1548 C C . ILE A 1 211 ? -1.364 9.705 -15.630 1.00 97.56 211 ILE A C 1
ATOM 1550 O O . ILE A 1 211 ? -2.550 9.919 -15.852 1.00 97.56 211 ILE A O 1
ATOM 1554 N N . PHE A 1 212 ? -0.914 9.243 -14.460 1.00 97.81 212 PHE A N 1
ATOM 1555 C CA . PHE A 1 212 ? -1.784 8.789 -13.374 1.00 97.81 212 PHE A CA 1
ATOM 1556 C C . PHE A 1 212 ? -1.954 9.836 -12.270 1.00 97.81 212 PHE A C 1
ATOM 1558 O O . PHE A 1 212 ? -2.181 9.492 -11.112 1.00 97.81 212 PHE A O 1
ATOM 1565 N N . LYS A 1 213 ? -1.785 11.129 -12.579 1.00 97.50 213 LYS A N 1
ATOM 1566 C CA . LYS A 1 213 ? -1.795 12.196 -11.563 1.00 97.50 213 LYS A CA 1
ATOM 1567 C C . LYS A 1 213 ? -3.080 12.189 -10.731 1.00 97.50 213 LYS A C 1
ATOM 1569 O O . LYS A 1 213 ? -3.028 12.335 -9.506 1.00 97.50 213 LYS A O 1
ATOM 1574 N N . ASN A 1 214 ? -4.223 12.048 -11.401 1.00 97.19 214 ASN A N 1
ATOM 1575 C CA . ASN A 1 214 ? -5.534 12.072 -10.758 1.00 97.19 214 ASN A CA 1
ATOM 1576 C C . ASN A 1 214 ? -5.741 10.814 -9.911 1.00 97.19 214 ASN A C 1
ATOM 1578 O O . ASN A 1 214 ? -6.159 10.914 -8.761 1.00 97.19 214 ASN A O 1
ATOM 1582 N N . GLU A 1 215 ? -5.383 9.652 -10.453 1.00 98.19 215 GLU A N 1
ATOM 1583 C CA . GLU A 1 215 ? -5.520 8.347 -9.809 1.00 98.19 215 GLU A CA 1
ATOM 1584 C C . GLU A 1 215 ? -4.625 8.262 -8.570 1.00 98.19 215 GLU A C 1
ATOM 1586 O O . GLU A 1 215 ? -5.098 7.907 -7.494 1.00 98.19 215 GLU A O 1
ATOM 1591 N N . ILE A 1 216 ? -3.356 8.668 -8.684 1.00 98.38 216 ILE A N 1
ATOM 1592 C CA . ILE A 1 216 ? -2.414 8.749 -7.560 1.00 98.38 216 ILE A CA 1
ATOM 1593 C C . ILE A 1 216 ? -2.971 9.662 -6.469 1.00 98.38 216 ILE A C 1
ATOM 1595 O O . ILE A 1 216 ? -3.012 9.257 -5.310 1.00 98.38 216 ILE A O 1
ATOM 1599 N N . SER A 1 217 ? -3.437 10.864 -6.827 1.00 98.44 217 SER A N 1
ATOM 1600 C CA . SER A 1 217 ? -3.970 11.823 -5.850 1.00 98.44 217 SER A CA 1
ATOM 1601 C C . SER A 1 217 ? -5.208 11.270 -5.138 1.00 98.44 217 SER A C 1
ATOM 1603 O O . SER A 1 217 ? -5.307 11.348 -3.915 1.00 98.44 217 SER A O 1
ATOM 1605 N N . ALA A 1 218 ? -6.129 10.653 -5.884 1.00 98.62 218 ALA A N 1
ATOM 1606 C CA . ALA A 1 218 ? -7.325 10.034 -5.324 1.00 98.62 218 ALA A CA 1
ATOM 1607 C C . ALA A 1 218 ? -6.976 8.878 -4.377 1.00 98.62 218 ALA A C 1
ATOM 1609 O O . ALA A 1 218 ? -7.492 8.824 -3.263 1.00 98.62 218 ALA A O 1
ATOM 1610 N N . ILE A 1 219 ? -6.058 7.991 -4.774 1.00 98.75 219 ILE A N 1
ATOM 1611 C CA . ILE A 1 219 ? -5.630 6.861 -3.941 1.00 98.75 219 ILE A CA 1
ATOM 1612 C C . ILE A 1 219 ? -4.910 7.356 -2.681 1.00 98.75 219 ILE A C 1
ATOM 1614 O O . ILE A 1 219 ? -5.152 6.823 -1.601 1.00 98.75 219 ILE A O 1
ATOM 1618 N N . GLN A 1 220 ? -4.082 8.401 -2.775 1.00 98.69 220 GLN A N 1
ATOM 1619 C CA . GLN A 1 220 ? -3.474 9.030 -1.598 1.00 98.69 220 GLN A CA 1
ATOM 1620 C C . GLN A 1 220 ? -4.537 9.544 -0.621 1.00 98.69 220 GLN A C 1
ATOM 1622 O O . GLN A 1 220 ? -4.436 9.273 0.575 1.00 98.69 220 GLN A O 1
ATOM 1627 N N . SER A 1 221 ? -5.582 10.219 -1.111 1.00 98.44 221 SER A N 1
ATOM 1628 C CA . SER A 1 221 ? -6.704 10.653 -0.270 1.00 98.44 221 SER A CA 1
ATOM 1629 C C . SER A 1 221 ? -7.478 9.477 0.330 1.00 98.44 221 SER A C 1
ATOM 1631 O O . SER A 1 221 ? -7.831 9.518 1.503 1.00 98.44 221 SER A O 1
ATOM 1633 N N . MET A 1 222 ? -7.709 8.406 -0.433 1.00 98.31 222 MET A N 1
ATOM 1634 C CA . MET A 1 222 ? -8.368 7.196 0.072 1.00 98.31 222 MET A CA 1
ATOM 1635 C C . MET A 1 222 ? -7.565 6.544 1.202 1.00 98.31 222 MET A C 1
ATOM 1637 O O . MET A 1 222 ? -8.142 6.174 2.222 1.00 98.31 222 MET A O 1
ATOM 1641 N N . ILE A 1 223 ? -6.241 6.440 1.044 1.00 98.69 223 ILE A N 1
ATOM 1642 C CA . ILE A 1 223 ? -5.343 5.913 2.077 1.00 98.69 223 ILE A CA 1
ATOM 1643 C C . ILE A 1 223 ? -5.373 6.813 3.315 1.00 98.69 223 ILE A C 1
ATOM 1645 O O . ILE A 1 223 ? -5.535 6.294 4.415 1.00 98.69 223 ILE A O 1
ATOM 1649 N N . ALA A 1 224 ? -5.276 8.135 3.150 1.00 97.94 224 ALA A N 1
ATOM 1650 C CA . ALA A 1 224 ? -5.306 9.080 4.267 1.00 97.94 224 ALA A CA 1
ATOM 1651 C C . ALA A 1 224 ? -6.623 8.992 5.060 1.00 97.94 224 ALA A C 1
ATOM 1653 O O . ALA A 1 224 ? -6.600 8.847 6.281 1.00 97.94 224 ALA A O 1
ATOM 1654 N N . ASN A 1 225 ? -7.763 8.974 4.366 1.00 95.94 225 ASN A N 1
ATOM 1655 C CA . ASN A 1 225 ? -9.077 8.839 4.998 1.00 95.94 225 ASN A CA 1
ATOM 1656 C C . ASN A 1 225 ? -9.227 7.487 5.719 1.00 95.94 225 ASN A C 1
ATOM 1658 O O . ASN A 1 225 ? -9.778 7.418 6.816 1.00 95.94 225 ASN A O 1
ATOM 1662 N N . ALA A 1 226 ? -8.716 6.399 5.134 1.00 96.81 226 ALA A N 1
ATOM 1663 C CA . ALA A 1 226 ? -8.732 5.087 5.777 1.00 96.81 226 ALA A CA 1
ATOM 1664 C C . ALA A 1 226 ? -7.811 5.034 7.010 1.00 96.81 226 ALA A C 1
ATOM 1666 O O . ALA A 1 226 ? -8.172 4.427 8.017 1.00 96.81 226 ALA A O 1
ATOM 1667 N N . GLN A 1 227 ? -6.644 5.685 6.965 1.00 96.50 227 GLN A N 1
ATOM 1668 C CA . GLN A 1 227 ? -5.741 5.803 8.115 1.00 96.50 227 GLN A CA 1
ATOM 1669 C C . GLN A 1 227 ? -6.397 6.577 9.258 1.00 96.50 227 GLN A C 1
ATOM 1671 O O . GLN A 1 227 ? -6.296 6.160 10.412 1.00 96.50 227 GLN A O 1
ATOM 1676 N N . GLU A 1 228 ? -7.110 7.658 8.944 1.00 93.00 228 GLU A N 1
ATOM 1677 C CA . GLU A 1 228 ? -7.884 8.407 9.928 1.00 93.00 228 GLU A CA 1
ATOM 1678 C C . GLU A 1 228 ? -8.980 7.534 10.553 1.00 93.00 228 GLU A C 1
ATOM 1680 O O . GLU A 1 228 ? -9.048 7.434 11.777 1.00 93.00 228 GLU A O 1
ATOM 1685 N N . ALA A 1 229 ? -9.755 6.800 9.749 1.00 90.44 229 ALA A N 1
ATOM 1686 C CA . ALA A 1 229 ? -10.764 5.870 10.261 1.00 90.44 229 ALA A CA 1
ATOM 1687 C C . ALA A 1 229 ? -10.164 4.792 11.190 1.00 90.44 229 ALA A C 1
ATOM 1689 O O . ALA A 1 229 ? -10.748 4.458 12.223 1.00 90.44 229 ALA A O 1
ATOM 1690 N N . VAL A 1 230 ? -8.970 4.271 10.875 1.00 92.06 230 VAL A N 1
ATOM 1691 C CA . VAL A 1 230 ? -8.247 3.314 11.734 1.00 92.06 230 VAL A CA 1
ATOM 1692 C C . VAL A 1 230 ? -7.755 3.969 13.033 1.00 92.06 230 VAL A C 1
ATOM 1694 O O . VAL A 1 230 ? -7.817 3.352 14.098 1.00 92.06 230 VAL A O 1
ATOM 1697 N N . ALA A 1 231 ? -7.300 5.223 12.991 1.00 89.69 231 ALA A N 1
ATOM 1698 C CA . ALA A 1 231 ? -6.919 5.961 14.194 1.00 89.69 231 ALA A CA 1
ATOM 1699 C C . ALA A 1 231 ? -8.130 6.215 15.110 1.00 89.69 231 ALA A C 1
ATOM 1701 O O . ALA A 1 231 ? -8.044 6.026 16.324 1.00 89.69 231 ALA A O 1
ATOM 1702 N N . GLN A 1 232 ? -9.279 6.562 14.530 1.00 84.12 232 GLN A N 1
ATOM 1703 C CA . GLN A 1 232 ? -10.538 6.742 15.254 1.00 84.12 232 GLN A CA 1
ATOM 1704 C C . GLN A 1 232 ? -11.035 5.427 15.877 1.00 84.12 232 GLN A C 1
ATOM 1706 O O . GLN A 1 232 ? -11.449 5.397 17.037 1.00 84.12 232 GLN A O 1
ATOM 1711 N N . ALA A 1 233 ? -10.902 4.311 15.160 1.00 83.00 233 ALA A N 1
ATOM 1712 C CA . ALA A 1 233 ? -11.208 2.973 15.662 1.00 83.00 233 ALA A CA 1
ATOM 1713 C C . ALA A 1 233 ? -10.447 2.616 16.960 1.00 83.00 233 ALA A C 1
ATOM 1715 O O . ALA A 1 233 ? -10.994 1.977 17.869 1.00 83.00 233 ALA A O 1
ATOM 1716 N N . LYS A 1 234 ? -9.200 3.081 17.094 1.00 80.44 234 LYS A N 1
ATOM 1717 C CA . LYS A 1 234 ? -8.408 2.907 18.319 1.00 80.44 234 LYS A CA 1
ATOM 1718 C C . LYS A 1 234 ? -9.011 3.660 19.512 1.00 80.44 234 LYS A C 1
ATOM 1720 O O . LYS A 1 234 ? -9.112 3.091 20.597 1.00 80.44 234 LYS A O 1
ATOM 1725 N N . ILE A 1 235 ? -9.482 4.890 19.300 1.00 83.31 235 ILE A N 1
ATOM 1726 C CA . ILE A 1 235 ? -10.122 5.714 20.342 1.00 83.31 235 ILE A CA 1
ATOM 1727 C C . ILE A 1 235 ? -11.392 5.032 20.867 1.00 83.31 235 ILE A C 1
ATOM 1729 O O . ILE A 1 235 ? -11.620 5.005 22.078 1.00 83.31 235 ILE A O 1
ATOM 1733 N N . ILE A 1 236 ? -12.198 4.441 19.977 1.00 81.88 236 ILE A N 1
ATOM 1734 C CA . ILE A 1 236 ? -13.403 3.681 20.352 1.00 81.88 236 ILE A CA 1
ATOM 1735 C C . ILE A 1 236 ? -13.040 2.515 21.278 1.00 81.88 236 ILE A C 1
ATOM 1737 O O . ILE A 1 236 ? -13.689 2.321 22.306 1.00 81.88 236 ILE A O 1
ATOM 1741 N N . THR A 1 237 ? -11.979 1.777 20.941 1.00 78.38 237 THR A N 1
ATOM 1742 C CA . THR A 1 237 ? -11.508 0.632 21.735 1.00 78.38 237 THR A CA 1
ATOM 1743 C C . THR A 1 237 ? -11.105 1.068 23.149 1.00 78.38 237 THR A C 1
ATOM 1745 O O . THR A 1 237 ? -11.518 0.452 24.134 1.00 78.38 237 THR A O 1
ATOM 1748 N N . GLU A 1 238 ? -10.367 2.176 23.268 1.00 83.12 238 GLU A N 1
ATOM 1749 C CA . GLU A 1 238 ? -9.927 2.748 24.550 1.00 83.12 238 GLU A CA 1
ATOM 1750 C C . GLU A 1 238 ? -11.090 3.316 25.393 1.00 83.12 238 GLU A C 1
ATOM 1752 O O . GLU A 1 238 ? -10.993 3.378 26.617 1.00 83.12 238 GLU A O 1
ATOM 1757 N N . ASN A 1 239 ? -12.213 3.678 24.758 1.00 82.62 239 ASN A N 1
ATOM 1758 C CA . ASN A 1 239 ? -13.388 4.293 25.389 1.00 82.62 239 ASN A CA 1
ATOM 1759 C C . ASN A 1 239 ? -14.645 3.411 25.289 1.00 82.62 239 ASN A C 1
ATOM 1761 O O . ASN A 1 239 ? -15.763 3.902 25.080 1.00 82.62 239 ASN A O 1
ATOM 1765 N N . THR A 1 240 ? -14.480 2.096 25.425 1.00 80.88 240 THR A N 1
ATOM 1766 C CA . THR A 1 240 ? -15.601 1.144 25.414 1.00 80.88 240 THR A CA 1
ATOM 1767 C C . THR A 1 240 ? -16.580 1.441 26.561 1.00 80.88 240 THR A C 1
ATOM 1769 O O . THR A 1 240 ? -16.179 1.638 27.710 1.00 80.88 240 THR A O 1
ATOM 1772 N N . GLN A 1 241 ? -17.889 1.468 26.286 1.00 82.44 241 GLN A N 1
ATOM 1773 C CA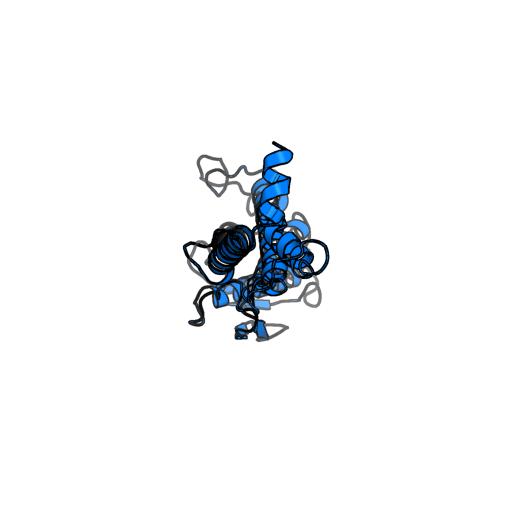 . GLN A 1 241 ? -18.895 1.876 27.271 1.00 82.44 241 GLN A CA 1
ATOM 1774 C C . GLN A 1 241 ? -19.341 0.695 28.146 1.00 82.44 241 GLN A C 1
ATOM 1776 O O . GLN A 1 241 ? -20.391 0.105 27.926 1.00 82.44 241 GLN A O 1
ATOM 1781 N N . SER A 1 242 ? -18.594 0.331 29.186 1.00 73.38 242 SER A N 1
ATOM 1782 C CA . SER A 1 242 ? -18.950 -0.824 30.034 1.00 73.38 242 SER A CA 1
ATOM 1783 C C . SER A 1 242 ? -19.825 -0.475 31.247 1.00 73.38 242 SER A C 1
ATOM 1785 O O . SER A 1 242 ? -19.591 0.541 31.899 1.00 73.38 242 SER A O 1
ATOM 1787 N N . GLY A 1 243 ? -20.746 -1.371 31.619 1.00 69.81 243 GLY A N 1
ATOM 1788 C CA . GLY A 1 243 ? -21.509 -1.315 32.875 1.00 69.81 243 GLY A CA 1
ATOM 1789 C C . GLY A 1 243 ? -22.763 -0.432 32.848 1.00 69.81 243 GLY A C 1
ATOM 1790 O O . GLY A 1 243 ? -22.946 0.387 31.951 1.00 69.81 243 GLY A O 1
ATOM 1791 N N . THR A 1 244 ? -23.627 -0.619 33.848 1.00 70.31 244 THR A N 1
ATOM 1792 C CA . THR A 1 244 ? -24.820 0.200 34.110 1.00 70.31 244 THR A CA 1
ATOM 1793 C C . THR A 1 244 ? -24.502 1.318 35.100 1.00 70.31 244 THR A C 1
ATOM 1795 O O . THR A 1 244 ? -23.726 1.123 36.038 1.00 70.31 244 THR A O 1
ATOM 1798 N N . ILE A 1 245 ? -25.086 2.496 34.874 1.00 73.44 245 ILE A N 1
ATOM 1799 C CA . ILE A 1 245 ? -24.806 3.709 35.664 1.00 73.44 245 ILE A CA 1
ATOM 1800 C C . ILE A 1 245 ? -25.560 3.718 37.007 1.00 73.44 245 ILE A C 1
ATOM 1802 O O . ILE A 1 245 ? -25.113 4.346 37.959 1.00 73.44 245 ILE A O 1
ATOM 1806 N N . ASP A 1 246 ? -26.659 2.971 37.117 1.00 67.50 246 ASP A N 1
ATOM 1807 C CA . ASP A 1 246 ? -27.475 2.881 38.332 1.00 67.50 246 ASP A CA 1
ATOM 1808 C C . ASP A 1 246 ? -27.219 1.556 39.063 1.00 67.50 246 ASP A C 1
ATOM 1810 O O . ASP A 1 246 ? -27.952 0.580 38.900 1.00 67.50 246 ASP A O 1
ATOM 1814 N N . LYS A 1 247 ? -26.102 1.477 39.793 1.00 60.84 247 LYS A N 1
ATOM 1815 C CA . LYS A 1 247 ? -25.672 0.220 40.426 1.00 60.84 247 LYS A CA 1
ATOM 1816 C C . LYS A 1 247 ? -26.250 -0.055 41.812 1.00 60.84 247 LYS A C 1
ATOM 1818 O O . LYS A 1 247 ? -26.092 -1.176 42.275 1.00 60.84 247 LYS A O 1
ATOM 1823 N N . ASP A 1 248 ? -26.957 0.885 42.439 1.00 65.75 248 ASP A N 1
ATOM 1824 C CA . ASP A 1 248 ? -27.267 0.790 43.876 1.00 65.75 248 ASP A CA 1
ATOM 1825 C C . ASP A 1 248 ? -28.662 1.313 44.277 1.00 65.75 248 ASP A C 1
ATOM 1827 O O . ASP A 1 248 ? -28.875 1.629 45.451 1.00 65.75 248 ASP A O 1
ATOM 1831 N N . ASN A 1 249 ? -29.623 1.432 43.346 1.00 68.56 249 ASN A N 1
ATOM 1832 C CA . ASN A 1 249 ? -30.962 1.983 43.635 1.00 68.56 249 ASN A CA 1
ATOM 1833 C C . ASN A 1 249 ? -30.912 3.431 44.190 1.00 68.56 249 ASN A C 1
ATOM 1835 O O . ASN A 1 249 ? -31.796 3.864 44.937 1.00 68.56 249 ASN A O 1
ATOM 1839 N N . LYS A 1 250 ? -29.853 4.186 43.863 1.00 77.44 250 LYS A N 1
ATOM 1840 C CA . LYS A 1 250 ? -29.658 5.579 44.291 1.00 77.44 250 LYS A CA 1
ATOM 1841 C C . LYS A 1 250 ? -30.016 6.521 43.140 1.00 77.44 250 LYS A C 1
ATOM 1843 O O . LYS A 1 250 ? -29.628 6.242 42.009 1.00 77.44 250 LYS A O 1
ATOM 1848 N N . PRO A 1 251 ? -30.683 7.661 43.403 1.00 80.06 251 PRO A N 1
ATOM 1849 C CA . PRO A 1 251 ? -30.934 8.655 42.365 1.00 80.06 251 PRO A CA 1
ATOM 1850 C C . PRO A 1 251 ? -29.623 9.108 41.715 1.00 80.06 251 PRO A C 1
ATOM 1852 O O . PRO A 1 251 ? -28.712 9.553 42.415 1.00 80.06 251 PRO A O 1
ATOM 1855 N N . PHE A 1 252 ? -29.546 9.005 40.389 1.00 85.06 252 PHE A N 1
ATOM 1856 C CA . PHE A 1 252 ? -28.388 9.437 39.614 1.00 85.06 252 PHE A CA 1
ATOM 1857 C C . PHE A 1 252 ? -28.131 10.940 39.796 1.00 85.06 252 PHE A C 1
ATOM 1859 O O . PHE A 1 252 ? -29.024 11.762 39.576 1.00 85.06 252 PHE A O 1
ATOM 1866 N N . ASN A 1 253 ? -26.907 11.313 40.176 1.00 85.00 253 ASN A N 1
ATOM 1867 C CA . ASN A 1 253 ? -26.488 12.703 40.291 1.00 85.00 253 ASN A CA 1
ATOM 1868 C C . ASN A 1 253 ? -25.570 13.095 39.118 1.00 85.00 253 ASN A C 1
ATOM 1870 O O . ASN A 1 253 ? -24.377 12.782 39.149 1.00 85.00 253 ASN A O 1
ATOM 1874 N N . PRO A 1 254 ? -26.052 13.868 38.128 1.00 83.19 254 PRO A N 1
ATOM 1875 C CA . PRO A 1 254 ? -25.257 14.237 36.953 1.00 83.19 254 PRO A CA 1
ATOM 1876 C C . PRO A 1 254 ? -24.001 15.064 37.270 1.00 83.19 254 PRO A C 1
ATOM 1878 O O . PRO A 1 254 ? -23.092 15.127 36.449 1.00 83.19 254 PRO A O 1
ATOM 1881 N N . PHE A 1 255 ? -23.905 15.675 38.455 1.00 83.44 255 PHE A N 1
ATOM 1882 C CA . PHE A 1 255 ? -22.738 16.462 38.868 1.00 83.44 255 PHE A CA 1
ATOM 1883 C C . PHE A 1 255 ? -21.650 15.634 39.563 1.00 83.44 255 PHE A C 1
ATOM 1885 O O . PHE A 1 255 ? -20.554 16.143 39.789 1.00 83.44 255 PHE A O 1
ATOM 1892 N N . LYS A 1 256 ? -21.944 14.385 39.946 1.00 85.19 256 LYS A N 1
ATOM 1893 C CA . LYS A 1 256 ? -21.018 13.516 40.696 1.00 85.19 256 LYS A CA 1
ATOM 1894 C C . LYS A 1 256 ? -20.805 12.157 40.039 1.00 85.19 256 LYS A C 1
ATOM 1896 O O . LYS A 1 256 ? -19.686 11.654 40.038 1.00 85.19 256 LYS A O 1
ATOM 1901 N N . ASP A 1 257 ? -21.849 11.610 39.431 1.00 85.25 257 ASP A N 1
ATOM 1902 C CA . ASP A 1 257 ? -21.884 10.230 38.947 1.00 85.25 257 ASP A CA 1
ATOM 1903 C C . ASP A 1 257 ? -21.594 10.133 37.437 1.00 85.25 257 ASP A C 1
ATOM 1905 O O . ASP A 1 257 ? -21.642 9.054 36.855 1.00 85.25 257 ASP A O 1
ATOM 1909 N N . ALA A 1 258 ? -21.260 11.254 36.787 1.00 86.75 258 ALA A N 1
ATOM 1910 C CA . ALA A 1 258 ? -21.048 11.365 35.342 1.00 86.75 258 ALA A CA 1
ATOM 1911 C C . ALA A 1 258 ? -19.570 11.286 34.907 1.00 86.75 258 ALA A C 1
ATOM 1913 O O . ALA A 1 258 ? -19.218 11.764 33.831 1.00 86.75 258 ALA A O 1
ATOM 1914 N N . SER A 1 259 ? -18.678 10.677 35.697 1.00 87.25 259 SER A N 1
ATOM 1915 C CA . SER A 1 259 ? -17.248 10.553 35.340 1.00 87.25 259 SER A CA 1
ATOM 1916 C C . SER A 1 259 ? -17.008 9.790 34.026 1.00 87.25 259 SER A C 1
ATOM 1918 O O . SER A 1 259 ? -16.015 10.022 33.340 1.00 87.25 259 SER A O 1
ATOM 1920 N N . PHE A 1 260 ? -17.950 8.931 33.628 1.00 85.75 260 PHE A N 1
ATOM 1921 C CA . PHE A 1 260 ? -17.942 8.227 32.344 1.00 85.75 260 PHE A CA 1
ATOM 1922 C C . PHE A 1 260 ? -18.210 9.137 31.133 1.00 85.75 260 PHE A C 1
ATOM 1924 O O . PHE A 1 260 ? -17.943 8.731 30.002 1.00 85.75 260 PHE A O 1
ATOM 1931 N N . ALA A 1 261 ? -18.757 10.341 31.341 1.00 86.88 261 ALA A N 1
ATOM 1932 C CA . ALA A 1 261 ? -19.233 11.204 30.264 1.00 86.88 261 ALA A CA 1
ATOM 1933 C C . ALA A 1 261 ? -18.107 11.640 29.318 1.00 86.88 261 ALA A C 1
ATOM 1935 O O . ALA A 1 261 ? -18.347 11.769 28.123 1.00 86.88 261 ALA A O 1
ATOM 1936 N N . GLN A 1 262 ? -16.875 11.795 29.817 1.00 85.75 262 GLN A N 1
ATOM 1937 C CA . GLN A 1 262 ? -15.730 12.159 28.979 1.00 85.75 262 GLN A CA 1
ATOM 1938 C C . GLN A 1 262 ? -15.400 11.064 27.955 1.00 85.75 262 GLN A C 1
ATOM 1940 O O . GLN A 1 262 ? -15.222 11.358 26.775 1.00 85.75 262 GLN A O 1
ATOM 1945 N N . GLY A 1 263 ? -15.367 9.799 28.387 1.00 85.69 263 GLY A N 1
ATOM 1946 C CA . GLY A 1 263 ? -15.138 8.668 27.485 1.00 85.69 263 GLY A CA 1
ATOM 1947 C C . GLY A 1 263 ? -16.330 8.420 26.560 1.00 85.69 263 GLY A C 1
ATOM 1948 O O . GLY A 1 263 ? -16.155 8.105 25.387 1.00 85.69 263 GLY A O 1
ATOM 1949 N N . MET A 1 264 ? -17.554 8.623 27.060 1.00 86.75 264 MET A N 1
ATOM 1950 C CA . MET A 1 264 ? -18.771 8.565 26.245 1.00 86.75 264 MET A CA 1
ATOM 1951 C C . MET A 1 264 ? -18.769 9.626 25.139 1.00 86.75 264 MET A C 1
ATOM 1953 O O . MET A 1 264 ? -19.113 9.316 24.001 1.00 86.75 264 MET A O 1
ATOM 1957 N N . LEU A 1 265 ? -18.343 10.853 25.453 1.00 86.44 265 LEU A N 1
ATOM 1958 C CA . LEU A 1 265 ? -18.198 11.930 24.482 1.00 86.44 265 LEU A CA 1
ATOM 1959 C C . LEU A 1 265 ? -17.119 11.595 23.452 1.00 86.44 265 LEU A C 1
ATOM 1961 O O . LEU A 1 265 ? -17.403 11.674 22.265 1.00 86.44 265 LEU A O 1
ATOM 1965 N N . ALA A 1 266 ? -15.934 11.156 23.891 1.00 85.12 266 ALA A N 1
ATOM 1966 C CA . ALA A 1 266 ? -14.841 10.776 22.994 1.00 85.12 266 ALA A CA 1
ATOM 1967 C C . ALA A 1 266 ? -15.233 9.654 22.013 1.00 85.12 266 ALA A C 1
ATOM 1969 O O . ALA A 1 266 ? -14.823 9.676 20.857 1.00 85.12 266 ALA A O 1
ATOM 1970 N N . ASN A 1 267 ? -16.054 8.698 22.458 1.00 82.81 267 ASN A N 1
ATOM 1971 C CA . ASN A 1 267 ? -16.606 7.643 21.606 1.00 82.81 267 ASN A CA 1
ATOM 1972 C C . ASN A 1 267 ? -17.646 8.205 20.610 1.00 82.81 267 ASN A C 1
ATOM 1974 O O . ASN A 1 267 ? -17.611 7.886 19.425 1.00 82.81 267 ASN A O 1
ATOM 1978 N N . ALA A 1 268 ? -18.539 9.088 21.070 1.00 81.50 268 ALA A N 1
ATOM 1979 C CA . ALA A 1 268 ? -19.634 9.633 20.266 1.00 81.50 268 ALA A CA 1
ATOM 1980 C C . ALA A 1 268 ? -19.200 10.676 19.220 1.00 81.50 268 ALA A C 1
ATOM 1982 O O . ALA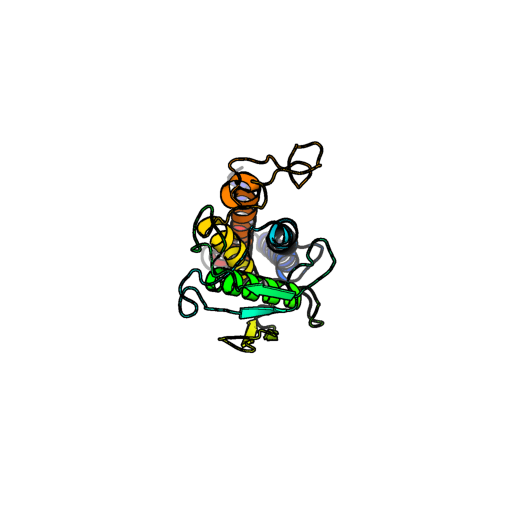 A 1 268 ? -19.794 10.737 18.145 1.00 81.50 268 ALA A O 1
ATOM 1983 N N . THR A 1 269 ? -18.175 11.486 19.502 1.00 74.75 269 THR A N 1
ATOM 1984 C CA . THR A 1 269 ? -17.687 12.547 18.596 1.00 74.75 269 THR A CA 1
ATOM 1985 C C . THR A 1 269 ? -17.080 12.026 17.296 1.00 74.75 269 THR A C 1
ATOM 1987 O O . THR A 1 269 ? -16.756 12.819 16.429 1.00 74.75 269 THR A O 1
ATOM 1990 N N . LEU A 1 270 ? -16.924 10.711 17.159 1.00 62.84 270 LEU A N 1
ATOM 1991 C CA . LEU A 1 270 ? -16.388 10.049 15.970 1.00 62.84 270 LEU A CA 1
ATOM 1992 C C . LEU A 1 270 ? -17.475 9.676 14.946 1.00 62.84 270 LEU A C 1
ATOM 1994 O O . LEU A 1 270 ? -17.157 9.227 13.851 1.00 62.84 270 LEU A O 1
ATOM 1998 N N . PHE A 1 271 ? -18.755 9.830 15.304 1.00 58.59 271 PHE A N 1
ATOM 1999 C CA . PHE A 1 271 ? -19.900 9.546 14.430 1.00 58.59 271 PHE A CA 1
ATOM 2000 C C . PHE A 1 271 ? -20.460 10.795 13.719 1.00 58.59 271 PHE A C 1
ATOM 2002 O O . PHE A 1 271 ? -21.456 10.676 13.003 1.00 58.59 271 PHE A O 1
ATOM 2009 N N . PHE A 1 272 ? -19.854 11.970 13.928 1.00 49.91 272 PHE A N 1
ATOM 2010 C CA . PHE A 1 272 ? -20.249 13.268 13.364 1.00 49.91 272 PHE A CA 1
ATOM 2011 C C . PHE A 1 272 ? -19.059 13.941 12.687 1.00 49.91 272 PHE A C 1
ATOM 2013 O O . PHE A 1 272 ? -19.297 14.629 11.670 1.00 49.91 272 PHE A O 1
#

Mean predicted aligned error: 6.61 Å

pLDDT: mean 89.31, std 12.11, range [39.09, 98.88]

Solvent-accessible surface area (backbone atoms only — not comparable to full-atom values): 14350 Å² total; per-residue (Å²): 119,70,68,68,63,62,57,45,69,57,35,67,64,59,49,49,53,51,38,52,51,51,44,53,52,47,42,40,40,27,71,27,57,91,80,3,69,56,41,47,40,42,53,50,28,44,49,48,39,51,46,51,50,45,75,46,55,66,46,43,62,43,34,7,21,6,76,47,60,87,36,50,62,13,42,37,31,41,53,82,44,62,55,33,101,84,64,50,31,64,49,68,19,63,40,46,83,54,60,46,36,68,66,26,28,36,28,25,44,58,49,51,53,32,47,54,26,47,51,53,48,52,36,32,69,37,82,67,76,42,62,70,51,37,70,72,45,62,76,44,75,41,72,52,72,48,60,32,44,62,80,75,43,61,44,83,44,82,50,52,37,22,68,69,58,45,47,52,26,31,47,46,35,53,51,50,48,49,70,45,14,24,19,25,44,78,35,31,50,38,90,29,94,51,48,2,70,40,74,90,37,54,31,68,77,18,20,47,40,51,37,40,39,66,59,53,52,51,45,50,51,39,38,52,54,30,51,49,48,54,56,52,52,51,52,38,65,78,29,60,65,76,83,72,87,71,82,75,92,55,86,74,45,62,91,73,71,44,75,62,50,63,40,51,46,65,39,54,67,75,80,113

Nearest PDB structures (foldseek):
  6gmm-assembly1_A  TM=9.651E-01  e=5.503E-31  Helicobacter pylori
  5f8q-assembly2_B  TM=8.061E-01  e=6.716E-18  Helicobacter pylori
  5f93-assembly1_A  TM=8.140E-01  e=7.083E-17  Helicobacter pylori
  6gbh-assembly1_A  TM=8.175E-01  e=2.778E-14  Helicobacter pylori
  6gbh-assembly2_C  TM=8.303E-01  e=8.310E-14  Helicobacter pylori

Sequence (272 aa):
MVTSLQTTPADPVAINNTRTNLNASAKNLLDEKTNSPAYQAVLLALNAAAGLWQVMSYAISGCGPGNNKDKNGGVQTFDNTPSNQWGDTTITCNNKTYEPGQFSIISTADYATINKAYQIIQKAFGSSGKEIPVLSNTNTELKFTINESGNNGNKEVDTKNNAQILLEQASTIITTLNSACPWINNGGAGPASSGSLWEGINKGNGSACGIFKNEISAIQSMIANAQEAVAQAKIITENTQSGTIDKDNKPFNPFKDASFAQGMLANATLFF

Foldseek 3Di:
DVVVVVVQLQDLVSVVVLLVVLQVLLCQQFQDQPSHPLNVLLVVLLCLLLVLCLVAVLQFPAEAQEQDQVHLLHWKKFAQCRAHPVGGRIGIRHDHHWHFAAQAGHGPNLVVQLRVLSVQSVCCCQPVPHHQGGLNDFAAWDWDWTAMDDDPGIDIDTDTRHSQSNLVSSCSNLVSQQHSFGFGHVLQADDEPLRGVDPPWHSARRTSCGRCVVSSVVSNVSSVVSNVSSVLSVLCVVLRSDDRLPDDVDRDDSVPSCPSVVSSCSSVVVVD

Radius of gyration: 24.79 Å; Cα contacts (8 Å, |Δi|>4): 468; chains: 1; bounding box: 62×42×73 Å